Protein AF-A0A0A1W5M3-F1 (afdb_monomer)

pLDDT: mean 93.35, std 6.5, range [57.03, 98.75]

Solvent-accessible surface area (backbone atoms only — not comparable to full-atom values): 13049 Å² total; per-residue (Å²): 118,73,70,60,55,54,50,53,50,51,53,52,51,53,51,50,53,51,53,52,50,49,51,53,51,54,49,53,49,50,55,50,56,52,50,49,52,53,50,54,52,54,50,52,56,49,53,53,50,50,53,50,52,51,52,53,48,52,52,52,53,51,53,52,52,52,50,54,50,53,53,50,55,50,51,54,51,53,52,50,52,53,50,53,50,53,52,51,53,52,50,52,55,52,52,54,51,51,50,51,51,52,52,51,50,53,52,50,51,53,50,54,53,53,51,50,53,52,49,52,50,57,66,18,53,38,76,39,77,57,67,96,66,76,52,80,43,72,86,49,75,79,68,83,59,39,63,62,50,44,54,55,49,48,71,42,52,29,36,42,34,48,18,55,65,54,34,46,40,71,59,48,58,29,31,40,29,35,34,83,23,52,43,82,52,101,89,21,31,28,46,67,64,67,44,76,47,57,27,80,44,72,46,55,43,25,28,38,38,33,22,43,82,87,70,49,78,76,46,30,27,75,48,99,60,70,44,77,43,50,50,69,41,78,45,76,47,66,85,67,60,46,63

Foldseek 3Di:
DVVVVVVVVVVVVVVVVVVVVVVVVVVVVVVVVVVVVVVVVVVVVVVVVVVVVVVVVVVVVVVVVVVVVVVVVVVVVVVVVVVVVVVVVVVVVVVVVVVVVVVVVVVVVVVVVVVVVVVVLVVQKDFDQQDPDKDFDAADPDDPCQVVVLVVLLPAWKWKFFDPNTIGDRQWGIITGYSVQWDDDPRHIWRNDKDKTAGQAKDWGFWIFIAGPVRDTDHIAGDPDIDIAGHRRIDIHDRRHGD

Mean predicted aligned error: 10.9 Å

Secondary structure (DSSP, 8-state):
-HHHHHHHHHHHHHHHHHHHHHHHHHHHHHHHHHHHHHHHHHHHHHHHHHHHHHHHHHHHHHHHHHHHHHHHHHHHHHHHHHHHHHHHHHHHHHHHHHHHHHHHHHHHHHHHHHHHHHHHHHHTEEEPPPPSSPPB-------S-HHHHHHHHTTS-EEEEEESSSBB-TTS--EEE-GGGEEEETTEEEESSPEEE--SS-EEEEEEEEE-TTS-EEEEEEEEEEEEE-TT--EEE-S--B-

Sequence (243 aa):
MGGEVDQAKALTAMTKERDEAIKARDAVQGERDEAIKARDVVQGERDDVVTKLEAMTVDRDGLSVELEKARTELGDAQTALTGMTGERDSVLSSLDAERQEKSQALIDLSKAKSDLAAAKRKASVIPKPPSVEVRGVVEMPEVEDKRALLERVQSDLHDVVFSDGEQEIRSLAPLSVAPDGWHLIGRGVLLREPVTVKPDRNISLVGFALFDSKGEQVAWCGLAQPVTIMAGQTVRLDRQIVF

Organism: NCBI:txid1219049

Radius of gyration: 64.85 Å; Cα contacts (8 Å, |Δi|>4): 283; chains: 1; bounding box: 121×28×179 Å

Structure (mmCIF, N/CA/C/O backbone):
data_AF-A0A0A1W5M3-F1
#
_entry.id   AF-A0A0A1W5M3-F1
#
loop_
_atom_site.group_PDB
_atom_site.id
_atom_site.type_symbol
_atom_site.label_atom_id
_atom_site.label_alt_id
_atom_site.label_comp_id
_atom_site.label_asym_id
_atom_site.label_entity_id
_atom_site.label_seq_id
_atom_site.pdbx_PDB_ins_code
_atom_site.Cartn_x
_atom_site.Cartn_y
_atom_site.Cartn_z
_atom_site.occupancy
_atom_site.B_iso_or_equiv
_atom_site.auth_seq_id
_atom_site.auth_comp_id
_atom_site.auth_asym_id
_atom_site.auth_atom_id
_atom_site.pdbx_PDB_model_num
ATOM 1 N N . MET A 1 1 ? -75.835 -1.170 118.771 1.00 57.03 1 MET A N 1
ATOM 2 C CA . MET A 1 1 ? -76.315 -0.410 117.598 1.00 57.03 1 MET A CA 1
ATOM 3 C C . MET A 1 1 ? -75.262 0.518 116.986 1.00 57.03 1 MET A C 1
ATOM 5 O O . MET A 1 1 ? -75.190 0.540 115.771 1.00 57.03 1 MET A O 1
ATOM 9 N N . GLY A 1 2 ? -74.427 1.249 117.747 1.00 65.81 2 GLY A N 1
ATOM 10 C CA . GLY A 1 2 ? -73.402 2.140 117.153 1.00 65.81 2 GLY A CA 1
ATOM 11 C C . GLY A 1 2 ? -72.336 1.436 116.291 1.00 65.81 2 GLY A C 1
ATOM 12 O O . GLY A 1 2 ? -72.105 1.839 115.160 1.00 65.81 2 GLY A O 1
ATOM 13 N N . GLY A 1 3 ? -71.755 0.328 116.772 1.00 73.56 3 GLY A N 1
ATOM 14 C CA . GLY A 1 3 ? -70.671 -0.376 116.063 1.00 73.56 3 GLY A CA 1
ATOM 15 C C . GLY A 1 3 ? -71.071 -1.108 114.770 1.00 73.56 3 GLY A C 1
ATOM 16 O O . GLY A 1 3 ? -70.259 -1.205 113.855 1.00 73.56 3 GLY A O 1
ATOM 17 N N . GLU A 1 4 ? -72.317 -1.579 114.652 1.00 72.25 4 GLU A N 1
ATOM 18 C CA . GLU A 1 4 ? -72.823 -2.234 113.428 1.00 72.25 4 GLU A CA 1
ATOM 19 C C . GLU A 1 4 ? -73.046 -1.229 112.289 1.00 72.25 4 GLU A C 1
ATOM 21 O O . GLU A 1 4 ? -72.781 -1.531 111.126 1.00 72.25 4 GLU A O 1
ATOM 26 N N . VAL A 1 5 ? -73.489 -0.010 112.616 1.00 77.62 5 VAL A N 1
ATOM 27 C CA . VAL A 1 5 ? -73.689 1.067 111.633 1.00 77.62 5 VAL A CA 1
ATOM 28 C C . VAL A 1 5 ? -72.348 1.562 111.085 1.00 77.62 5 VAL A C 1
ATOM 30 O O . VAL A 1 5 ? -72.233 1.824 109.886 1.00 77.62 5 VAL A O 1
ATOM 33 N N . ASP A 1 6 ? -71.319 1.646 111.928 1.00 81.25 6 ASP A N 1
ATOM 34 C CA . ASP A 1 6 ? -69.974 2.046 111.503 1.00 81.25 6 ASP A CA 1
ATOM 35 C C . ASP A 1 6 ? -69.280 0.957 110.664 1.00 81.25 6 ASP A C 1
ATOM 37 O O . ASP A 1 6 ? -68.648 1.271 109.653 1.00 81.25 6 ASP A O 1
ATOM 41 N N . GLN A 1 7 ? -69.482 -0.329 110.985 1.00 83.19 7 GLN A N 1
ATOM 42 C CA . GLN A 1 7 ? -69.045 -1.444 110.131 1.00 83.19 7 GLN A CA 1
ATOM 43 C C . GLN A 1 7 ? -69.740 -1.445 108.761 1.00 83.19 7 GLN A C 1
ATOM 45 O O . GLN A 1 7 ? -69.080 -1.641 107.739 1.00 83.19 7 GLN A O 1
ATOM 50 N N . ALA A 1 8 ? -71.049 -1.183 108.710 1.00 83.62 8 ALA A N 1
ATOM 51 C CA . ALA A 1 8 ? -71.792 -1.103 107.452 1.00 83.62 8 ALA A CA 1
ATOM 52 C C . ALA A 1 8 ? -71.296 0.047 106.552 1.00 83.62 8 ALA A C 1
ATOM 54 O O . ALA A 1 8 ? 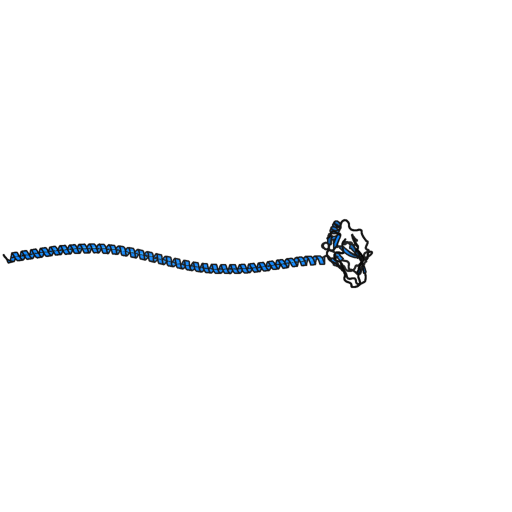-71.167 -0.119 105.334 1.00 83.62 8 ALA A O 1
ATOM 55 N N . LYS A 1 9 ? -70.950 1.202 107.139 1.00 86.12 9 LYS A N 1
ATOM 56 C CA . LYS A 1 9 ? -70.331 2.325 106.412 1.00 86.12 9 LYS A CA 1
ATOM 57 C C . LYS A 1 9 ? -68.942 1.973 105.876 1.00 86.12 9 LYS A C 1
ATOM 59 O O . LYS A 1 9 ? -68.660 2.275 104.719 1.00 86.12 9 LYS A O 1
ATOM 64 N N . ALA A 1 10 ? -68.106 1.304 106.673 1.00 87.75 10 ALA A N 1
ATOM 65 C CA . ALA A 1 10 ? -66.775 0.865 106.250 1.00 87.75 10 ALA A CA 1
ATOM 66 C C . ALA A 1 10 ? -66.836 -0.146 105.089 1.00 87.75 10 ALA A C 1
ATOM 68 O O . ALA A 1 10 ? -66.109 -0.007 104.107 1.00 87.75 10 ALA A O 1
ATOM 69 N N . LEU A 1 11 ? -67.755 -1.116 105.147 1.00 90.31 11 LEU A N 1
ATOM 70 C CA . LEU A 1 11 ? -68.004 -2.062 104.051 1.00 90.31 11 LEU A CA 1
ATOM 71 C C . LEU A 1 11 ? -68.479 -1.360 102.773 1.00 90.31 11 LEU A C 1
ATOM 73 O O . LEU A 1 11 ? -68.046 -1.709 101.675 1.00 90.31 11 LEU A O 1
ATOM 77 N N . THR A 1 12 ? -69.339 -0.348 102.906 1.00 92.94 12 THR A N 1
ATOM 78 C CA . THR A 1 12 ? -69.823 0.449 101.768 1.00 92.94 12 THR A CA 1
ATOM 79 C C . THR A 1 12 ? -68.688 1.251 101.122 1.00 92.94 12 THR A C 1
ATOM 81 O O . THR A 1 12 ? -68.574 1.270 99.897 1.00 92.94 12 THR A O 1
ATOM 84 N N . ALA A 1 13 ? -67.812 1.865 101.925 1.00 92.38 13 ALA A N 1
ATOM 85 C CA . ALA A 1 13 ? -66.633 2.580 101.433 1.00 92.38 13 ALA A CA 1
ATOM 86 C C . ALA A 1 13 ? -65.655 1.642 100.704 1.00 92.38 13 ALA A C 1
ATOM 88 O O . ALA A 1 13 ? -65.291 1.916 99.563 1.00 92.38 13 ALA A O 1
ATOM 89 N N . MET A 1 14 ? -65.335 0.487 101.299 1.00 93.44 14 MET A N 1
ATOM 90 C CA . MET A 1 14 ? -64.493 -0.546 100.674 1.00 93.44 14 MET A CA 1
ATOM 91 C C . MET A 1 14 ? -65.084 -1.070 99.359 1.00 93.44 14 MET A C 1
ATOM 93 O O . MET A 1 14 ? -64.362 -1.325 98.399 1.00 93.44 14 MET A O 1
ATOM 97 N N . THR A 1 15 ? -66.409 -1.216 99.290 1.00 94.50 15 THR A N 1
ATOM 98 C CA . THR A 1 15 ? -67.106 -1.622 98.059 1.00 94.50 15 THR A CA 1
ATOM 99 C C . THR A 1 15 ? -66.924 -0.577 96.959 1.00 94.50 15 THR A C 1
ATOM 101 O O . THR A 1 15 ? -66.615 -0.934 95.824 1.00 94.50 15 THR A O 1
ATOM 104 N N . LYS A 1 16 ? -67.049 0.711 97.297 1.00 94.75 16 LYS A N 1
ATOM 105 C CA . LYS A 1 16 ? -66.857 1.814 96.350 1.00 94.75 16 LYS A CA 1
ATOM 106 C C . LYS A 1 16 ? -65.415 1.892 95.840 1.00 94.75 16 LYS A C 1
ATOM 108 O O . LYS A 1 16 ? -65.217 1.980 94.634 1.00 94.75 16 LYS A O 1
ATOM 113 N N . GLU A 1 17 ? -64.427 1.804 96.731 1.00 95.44 17 GLU A N 1
ATOM 114 C CA . GLU A 1 17 ? -63.004 1.791 96.358 1.00 95.44 17 GLU A CA 1
ATOM 115 C C . GLU A 1 17 ? -62.665 0.604 95.453 1.00 95.44 17 GLU A C 1
ATOM 117 O O . GLU A 1 17 ? -61.976 0.758 94.446 1.00 95.44 17 GLU A O 1
ATOM 122 N N . ARG A 1 18 ? -63.202 -0.583 95.761 1.00 96.25 18 ARG A N 1
ATOM 123 C CA . ARG A 1 18 ? -63.061 -1.761 94.902 1.00 96.25 18 ARG A CA 1
ATOM 124 C C . ARG A 1 18 ? -63.644 -1.507 93.512 1.00 96.25 18 ARG A C 1
ATOM 126 O O . ARG A 1 18 ? -62.998 -1.842 92.524 1.00 96.25 18 ARG A O 1
ATOM 133 N N . ASP A 1 19 ? -64.843 -0.942 93.416 1.00 96.75 19 ASP A N 1
ATOM 134 C CA . ASP A 1 19 ? -65.500 -0.691 92.128 1.00 96.75 19 ASP A CA 1
ATOM 135 C C . ASP A 1 19 ? -64.760 0.373 91.298 1.00 96.75 19 ASP A C 1
ATOM 137 O O . ASP A 1 19 ? -64.655 0.247 90.076 1.00 96.75 19 ASP A O 1
ATOM 141 N N . GLU A 1 20 ? -64.194 1.394 91.945 1.00 96.56 20 GLU A N 1
ATOM 142 C CA . GLU A 1 20 ? -63.312 2.379 91.307 1.00 96.56 20 GLU A CA 1
ATOM 143 C C . GLU A 1 20 ? -62.003 1.737 90.820 1.00 96.56 20 GLU A C 1
ATOM 145 O O . GLU A 1 20 ? -61.603 1.956 89.675 1.00 96.56 20 GLU A O 1
ATOM 150 N N . ALA A 1 21 ? -61.379 0.873 91.627 1.00 96.69 21 ALA A N 1
ATOM 151 C CA . ALA A 1 21 ? -60.183 0.127 91.237 1.00 96.69 21 ALA A CA 1
ATOM 152 C C . ALA A 1 21 ? -60.445 -0.840 90.068 1.00 96.69 21 ALA A C 1
ATOM 154 O O . ALA A 1 21 ? -59.604 -0.972 89.178 1.00 96.69 21 ALA A O 1
ATOM 155 N N . ILE A 1 22 ? -61.617 -1.487 90.035 1.00 96.94 22 ILE A N 1
ATOM 156 C CA . ILE A 1 22 ? -62.056 -2.328 88.912 1.00 96.94 22 ILE A CA 1
ATOM 157 C C . ILE A 1 22 ? -62.128 -1.491 87.631 1.00 96.94 22 ILE A C 1
ATOM 159 O O . ILE A 1 22 ? -61.510 -1.867 86.640 1.00 96.94 22 ILE A O 1
ATOM 163 N N . LYS A 1 23 ? -62.794 -0.328 87.665 1.00 97.25 23 LYS A N 1
ATOM 164 C CA . LYS A 1 23 ? -62.888 0.572 86.502 1.00 97.25 23 LYS A CA 1
ATOM 165 C C . LYS A 1 23 ? -61.521 1.056 86.022 1.00 97.25 23 LYS A C 1
ATOM 167 O O . LYS A 1 23 ? -61.278 1.078 84.820 1.00 97.25 23 LYS A O 1
ATOM 172 N N . ALA A 1 24 ? -60.635 1.433 86.944 1.00 97.44 24 ALA A N 1
ATOM 173 C CA . ALA A 1 24 ? -59.283 1.872 86.607 1.00 97.44 24 ALA A CA 1
ATOM 174 C C . ALA A 1 24 ? -58.472 0.750 85.940 1.00 97.44 24 ALA A C 1
ATOM 176 O O . ALA A 1 24 ? -57.826 0.976 84.920 1.00 97.44 24 ALA A O 1
ATOM 177 N N . ARG A 1 25 ? -58.546 -0.475 86.474 1.00 98.06 25 ARG A N 1
ATOM 178 C CA . ARG A 1 25 ? -57.907 -1.646 85.862 1.00 98.06 25 ARG A CA 1
ATOM 179 C C . ARG A 1 25 ? -58.463 -1.921 84.464 1.00 98.06 25 ARG A C 1
A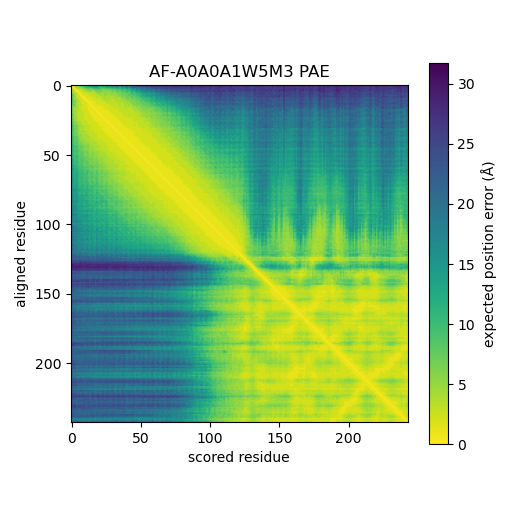TOM 181 O O . ARG A 1 25 ? -57.676 -2.189 83.563 1.00 98.06 25 ARG A O 1
ATOM 188 N N . ASP A 1 26 ? -59.780 -1.867 84.285 1.00 98.00 26 ASP A N 1
ATOM 189 C CA . ASP A 1 26 ? -60.415 -2.148 82.994 1.00 98.00 26 ASP A CA 1
ATOM 190 C C . ASP A 1 26 ? -60.034 -1.084 81.943 1.00 98.00 26 ASP A C 1
ATOM 192 O O . ASP A 1 26 ? -59.782 -1.422 80.788 1.00 98.00 26 ASP A O 1
ATOM 196 N N . ALA A 1 27 ? -59.895 0.185 82.350 1.00 97.75 27 ALA A N 1
ATOM 197 C CA . ALA A 1 27 ? -59.377 1.256 81.495 1.00 97.75 27 ALA A CA 1
ATOM 198 C C . ALA A 1 27 ? -57.917 1.008 81.074 1.00 97.75 27 ALA A C 1
ATOM 200 O O . ALA A 1 27 ? -57.614 1.014 79.883 1.00 97.75 27 ALA A O 1
ATOM 201 N N . VAL A 1 28 ? -57.033 0.693 82.031 1.00 97.81 28 VAL A N 1
ATOM 202 C CA . VAL A 1 28 ? -55.625 0.342 81.752 1.00 97.81 28 VAL A CA 1
ATOM 203 C C . VAL A 1 28 ? -55.524 -0.893 80.852 1.00 97.81 28 VAL A C 1
ATOM 205 O O . VAL A 1 28 ? -54.645 -0.979 79.995 1.00 97.81 28 VAL A O 1
ATOM 208 N N . GLN A 1 29 ? -56.423 -1.863 81.017 1.00 98.00 29 GLN A N 1
ATOM 209 C CA . GLN A 1 29 ? -56.496 -3.027 80.142 1.00 98.00 29 GLN A CA 1
ATOM 210 C C . GLN A 1 29 ? -56.866 -2.634 78.703 1.00 98.00 29 GLN A C 1
ATOM 212 O O . GLN A 1 29 ? -56.242 -3.144 77.774 1.00 98.00 29 GLN A O 1
ATOM 217 N N . GLY A 1 30 ? -57.813 -1.711 78.519 1.00 97.94 30 GLY A N 1
ATOM 218 C CA . GLY A 1 30 ? -58.151 -1.159 77.206 1.00 97.94 30 GLY A CA 1
ATOM 219 C C . GLY A 1 30 ? -56.962 -0.466 76.536 1.00 97.94 30 GLY A C 1
ATOM 220 O O . GLY A 1 30 ? -56.615 -0.808 75.407 1.00 97.94 30 GLY A O 1
ATOM 221 N N . GLU A 1 31 ? -56.278 0.426 77.257 1.00 98.25 31 GLU A N 1
ATOM 222 C CA . GLU A 1 31 ? -55.075 1.120 76.765 1.00 98.25 31 GLU A CA 1
ATOM 223 C C . GLU A 1 31 ? -53.960 0.137 76.379 1.00 98.25 31 GLU A C 1
ATOM 225 O O . GLU A 1 31 ? -53.318 0.282 75.337 1.00 98.25 31 GLU A O 1
ATOM 230 N N . ARG A 1 32 ? -53.745 -0.905 77.192 1.00 98.06 32 ARG A N 1
ATOM 231 C CA . ARG A 1 32 ? -52.774 -1.965 76.893 1.00 98.06 32 ARG A CA 1
ATOM 232 C C . ARG A 1 32 ? -53.130 -2.697 75.601 1.00 98.06 32 ARG A C 1
ATOM 234 O O . ARG A 1 32 ? -52.246 -2.948 74.786 1.00 98.06 32 ARG A O 1
ATOM 241 N N . ASP A 1 33 ? -54.394 -3.062 75.417 1.00 98.38 33 ASP A N 1
ATOM 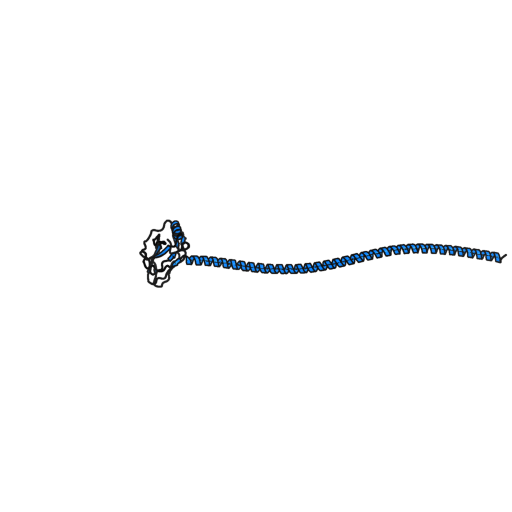242 C CA . ASP A 1 33 ? -54.836 -3.808 74.239 1.00 98.38 33 ASP A CA 1
ATOM 243 C C . ASP A 1 33 ? -54.749 -2.943 72.962 1.00 98.38 33 ASP A C 1
ATOM 245 O O . ASP A 1 33 ? -54.394 -3.447 71.894 1.00 98.38 33 ASP A O 1
ATOM 249 N N . GLU A 1 34 ? -54.991 -1.631 73.059 1.00 98.31 34 GLU A N 1
ATOM 250 C CA . GLU A 1 34 ? -54.742 -0.671 71.972 1.00 98.31 34 GLU A CA 1
ATOM 251 C C . GLU A 1 34 ? -53.248 -0.516 71.658 1.00 98.31 34 GLU A C 1
ATOM 253 O O . GLU A 1 34 ? -52.856 -0.568 70.489 1.00 98.31 34 GLU A O 1
ATOM 258 N N . ALA A 1 35 ? -52.397 -0.408 72.681 1.00 98.19 35 ALA A N 1
ATOM 259 C CA . ALA A 1 35 ? -50.948 -0.335 72.510 1.00 98.19 35 ALA A CA 1
ATOM 260 C C . ALA A 1 35 ? -50.376 -1.602 71.849 1.00 98.19 35 ALA A C 1
ATOM 262 O O . ALA A 1 35 ? -49.491 -1.505 70.998 1.00 98.19 35 ALA A O 1
ATOM 263 N N . ILE A 1 36 ? -50.905 -2.786 72.186 1.00 98.25 36 ILE A N 1
ATOM 264 C CA . ILE A 1 36 ? -50.533 -4.053 71.537 1.00 98.25 36 ILE A CA 1
ATOM 265 C C . ILE A 1 36 ? -50.878 -4.012 70.045 1.00 98.25 36 ILE A C 1
ATOM 267 O O . ILE A 1 36 ? -50.012 -4.310 69.225 1.00 98.25 36 ILE A O 1
ATOM 271 N N . LYS A 1 37 ? -52.092 -3.577 69.679 1.00 98.38 37 LYS A N 1
ATOM 272 C CA . LYS A 1 37 ? -52.494 -3.445 68.267 1.00 98.38 37 LYS A CA 1
ATOM 273 C C . LYS A 1 37 ? -51.589 -2.477 67.505 1.00 98.38 37 LYS A C 1
ATOM 275 O O . LYS A 1 37 ? -51.157 -2.795 66.402 1.00 98.38 37 LYS A O 1
ATOM 280 N N . ALA A 1 38 ? -51.277 -1.320 68.089 1.00 98.38 38 ALA A N 1
ATOM 281 C CA . ALA A 1 38 ? -50.378 -0.345 67.473 1.00 98.38 38 ALA A CA 1
ATOM 282 C C . ALA A 1 38 ? -48.965 -0.919 67.270 1.00 98.38 38 ALA A C 1
ATOM 284 O O . ALA A 1 38 ? -48.375 -0.754 66.203 1.00 98.38 38 ALA A O 1
ATOM 285 N N . ARG A 1 39 ? -48.440 -1.649 68.264 1.00 98.50 39 ARG A N 1
ATOM 286 C CA . ARG A 1 39 ? -47.147 -2.342 68.170 1.00 98.50 39 ARG A CA 1
ATOM 287 C C . ARG A 1 39 ? -47.148 -3.386 67.058 1.00 98.50 39 ARG A C 1
ATOM 289 O O . ARG A 1 39 ? -46.175 -3.455 66.314 1.00 98.50 39 ARG A O 1
ATOM 296 N N . ASP A 1 40 ? -48.213 -4.173 66.933 1.00 98.50 40 ASP A N 1
ATOM 297 C CA . ASP A 1 40 ? -48.326 -5.210 65.901 1.00 98.50 40 ASP A CA 1
ATOM 298 C C . ASP A 1 40 ? -48.367 -4.599 64.485 1.00 98.50 40 ASP A C 1
ATOM 300 O O . ASP A 1 40 ? -47.723 -5.123 63.577 1.00 98.50 40 ASP A O 1
ATOM 304 N N . VAL A 1 41 ? -49.036 -3.450 64.302 1.00 98.50 41 VAL A N 1
ATOM 305 C CA . VAL A 1 41 ? -49.025 -2.696 63.031 1.00 98.50 41 VAL A CA 1
ATOM 306 C C . VAL A 1 41 ? -47.615 -2.219 62.682 1.00 98.50 41 VAL A C 1
ATOM 308 O O . VAL A 1 41 ? -47.125 -2.513 61.594 1.00 98.50 41 VAL A O 1
ATOM 311 N N . VAL A 1 42 ? -46.930 -1.551 63.616 1.00 98.44 42 VAL A N 1
ATOM 312 C CA . VAL A 1 42 ? -45.550 -1.071 63.407 1.00 98.44 42 VAL A CA 1
ATOM 313 C C . VAL A 1 42 ? -44.594 -2.232 63.125 1.00 98.44 42 VAL A C 1
ATOM 315 O O . VAL A 1 42 ? -43.657 -2.097 62.338 1.00 98.44 42 VAL A O 1
ATOM 318 N N . GLN A 1 43 ? -44.819 -3.391 63.748 1.00 98.44 43 GLN A N 1
ATOM 319 C CA . GLN A 1 43 ? -44.031 -4.587 63.477 1.00 98.44 43 GLN A CA 1
ATOM 320 C C . GLN A 1 43 ? -44.212 -5.070 62.031 1.00 98.44 43 GLN A C 1
ATOM 322 O O . GLN A 1 43 ? -43.215 -5.368 61.380 1.00 98.44 43 GLN A O 1
ATOM 327 N N . GLY A 1 44 ? -45.446 -5.085 61.518 1.00 98.31 44 GLY A N 1
ATOM 328 C CA . GLY A 1 44 ? -45.718 -5.414 60.116 1.00 98.31 44 GLY A CA 1
ATOM 329 C C . GLY A 1 44 ? -45.059 -4.435 59.141 1.00 98.31 44 GLY A C 1
ATOM 330 O O . GLY A 1 44 ? -44.369 -4.857 58.219 1.00 98.31 44 GLY A O 1
ATOM 331 N N . GLU A 1 45 ? -45.179 -3.128 59.392 1.00 98.50 45 GLU A N 1
ATOM 332 C CA . GLU A 1 45 ? -44.529 -2.098 58.567 1.00 98.50 45 GLU A CA 1
ATOM 333 C C . GLU A 1 45 ? -43.002 -2.248 58.548 1.00 98.50 45 GLU A C 1
ATOM 335 O O . GLU A 1 45 ? -42.364 -2.104 57.503 1.00 98.50 45 GLU A O 1
ATOM 340 N N . ARG A 1 46 ? -42.399 -2.567 59.700 1.00 98.38 46 ARG A N 1
ATOM 341 C CA . ARG A 1 46 ? -40.963 -2.844 59.798 1.00 98.38 46 ARG A CA 1
ATOM 342 C C . ARG A 1 46 ? -40.578 -4.056 58.951 1.00 98.38 46 ARG A C 1
ATOM 344 O O . ARG A 1 46 ? -39.580 -3.984 58.238 1.00 98.38 46 ARG A O 1
ATOM 351 N N . ASP A 1 47 ? -41.332 -5.146 59.034 1.00 98.56 47 ASP A N 1
ATOM 352 C CA . ASP A 1 47 ? -41.027 -6.385 58.311 1.00 98.56 47 ASP A CA 1
ATOM 353 C C . ASP A 1 47 ? -41.155 -6.188 56.781 1.00 98.56 47 ASP A C 1
ATOM 355 O O . ASP A 1 47 ? -40.305 -6.655 56.013 1.00 98.56 47 ASP A O 1
ATOM 359 N N . ASP A 1 48 ? -42.123 -5.383 56.331 1.00 98.44 48 ASP A N 1
ATOM 360 C CA . ASP A 1 48 ? -42.253 -4.962 54.928 1.00 98.44 48 ASP A CA 1
ATOM 361 C C . ASP A 1 48 ? -41.054 -4.121 54.455 1.00 98.44 48 ASP A C 1
ATOM 363 O O . ASP A 1 48 ? -40.549 -4.298 53.340 1.00 98.44 48 ASP A O 1
ATOM 367 N N . VAL A 1 49 ? -40.580 -3.187 55.288 1.00 98.56 49 VAL A N 1
ATOM 368 C CA . VAL A 1 49 ? -39.395 -2.368 54.982 1.00 98.56 49 VAL A CA 1
ATOM 369 C C . VAL A 1 49 ? -38.137 -3.229 54.905 1.00 98.56 49 VAL A C 1
ATOM 371 O O . VAL A 1 49 ? -37.339 -3.038 53.987 1.00 98.56 49 VAL A O 1
ATOM 374 N N . VAL A 1 50 ? -37.966 -4.188 55.819 1.00 98.50 50 VAL A N 1
ATOM 375 C CA . VAL A 1 50 ? -36.842 -5.138 55.792 1.00 98.50 50 VAL A CA 1
ATOM 376 C C . VAL A 1 50 ? -36.842 -5.917 54.478 1.00 98.50 50 VAL A C 1
ATOM 378 O O . VAL A 1 50 ? -35.830 -5.924 53.782 1.00 98.50 50 VAL A O 1
ATOM 381 N N . THR A 1 51 ? -37.994 -6.453 54.073 1.00 98.56 51 THR A N 1
ATOM 382 C CA . THR A 1 51 ? -38.134 -7.193 52.808 1.00 98.56 51 THR A CA 1
ATOM 383 C C . THR A 1 51 ? -37.756 -6.331 51.594 1.00 98.56 51 THR A C 1
ATOM 385 O O . THR A 1 51 ? -37.052 -6.780 50.688 1.00 98.56 51 THR A O 1
ATOM 388 N N . LYS A 1 52 ? -38.173 -5.057 51.569 1.00 98.62 52 LYS A N 1
ATOM 389 C CA . LYS A 1 52 ? -37.797 -4.119 50.494 1.00 98.62 52 LYS A CA 1
ATOM 390 C C . LYS A 1 52 ? -36.301 -3.810 50.483 1.00 98.62 52 LYS A C 1
ATOM 392 O O . LYS A 1 52 ? -35.711 -3.738 49.408 1.00 98.62 52 LYS A O 1
ATOM 397 N N . LEU A 1 53 ? -35.683 -3.627 51.650 1.00 98.62 53 LEU A N 1
ATOM 398 C CA . LEU A 1 53 ? -34.243 -3.377 51.758 1.00 98.62 53 LEU A CA 1
ATOM 399 C C . LEU A 1 53 ? -33.417 -4.579 51.294 1.00 98.62 53 LEU A C 1
ATOM 401 O O . LEU A 1 53 ? -32.397 -4.393 50.630 1.00 98.62 53 LEU A O 1
ATOM 405 N N . GLU A 1 54 ? -33.860 -5.796 51.602 1.00 98.62 54 GLU A N 1
ATOM 406 C CA . GLU A 1 54 ? -33.236 -7.024 51.108 1.00 98.62 54 GLU A CA 1
ATOM 407 C C . GLU A 1 54 ? -33.316 -7.108 49.580 1.00 98.62 54 GLU A C 1
ATOM 409 O O . GLU A 1 54 ? -32.292 -7.319 48.931 1.00 98.62 54 GLU A O 1
ATOM 414 N N . ALA A 1 55 ? -34.484 -6.834 48.986 1.00 98.44 55 ALA A N 1
ATOM 415 C CA . ALA A 1 55 ? -34.639 -6.794 47.530 1.00 98.44 55 ALA A CA 1
ATOM 416 C C . ALA A 1 55 ? -33.724 -5.741 46.875 1.00 98.44 55 ALA A C 1
ATOM 418 O O . ALA A 1 55 ? -32.978 -6.056 45.951 1.00 98.44 55 ALA A O 1
ATOM 419 N N . MET A 1 56 ? -33.693 -4.514 47.409 1.00 98.56 56 MET A N 1
ATOM 420 C CA . MET A 1 56 ? -32.803 -3.456 46.909 1.00 98.56 56 MET A CA 1
ATOM 421 C C . MET A 1 56 ? -31.317 -3.815 47.046 1.00 98.56 56 MET A C 1
ATOM 423 O O . MET A 1 56 ? -30.497 -3.383 46.237 1.00 98.56 56 MET A O 1
ATOM 427 N N . THR A 1 57 ? -30.956 -4.587 48.072 1.00 98.56 57 THR A N 1
ATOM 428 C CA . THR A 1 57 ? -29.586 -5.075 48.270 1.00 98.56 57 THR A CA 1
ATOM 429 C C . THR A 1 57 ? -29.211 -6.072 47.178 1.00 98.56 57 THR A C 1
ATOM 431 O O . THR A 1 57 ? -28.153 -5.924 46.571 1.00 98.56 57 THR A O 1
ATOM 434 N N . VAL A 1 58 ? -30.099 -7.023 46.873 1.00 98.50 58 VAL A N 1
ATOM 435 C CA . VAL A 1 58 ? -29.907 -7.988 45.780 1.00 98.50 58 VAL A CA 1
ATOM 436 C C . VAL A 1 58 ? -29.779 -7.275 44.432 1.00 98.50 58 VAL A C 1
ATOM 438 O O . VAL A 1 58 ? -28.848 -7.563 43.681 1.00 98.50 58 VAL A O 1
ATOM 441 N N . ASP A 1 59 ? -30.647 -6.300 44.151 1.00 98.62 59 ASP A N 1
ATOM 442 C CA . ASP A 1 59 ? -30.604 -5.529 42.902 1.00 98.62 59 ASP A CA 1
ATOM 443 C C . ASP A 1 59 ? -29.291 -4.745 42.762 1.00 98.62 59 ASP A C 1
ATOM 445 O O . ASP A 1 59 ? -28.642 -4.774 41.714 1.00 98.62 59 ASP A O 1
ATOM 449 N N . ARG A 1 60 ? -28.854 -4.067 43.832 1.00 98.56 60 ARG A N 1
ATOM 450 C CA . ARG A 1 60 ? -27.580 -3.333 43.858 1.00 98.56 60 ARG A CA 1
ATOM 451 C C . ARG A 1 60 ? -26.393 -4.260 43.605 1.00 98.56 60 ARG A C 1
ATOM 453 O O . ARG A 1 60 ? -25.467 -3.887 42.881 1.00 98.56 60 ARG A O 1
ATOM 460 N N . ASP A 1 61 ? -26.395 -5.437 44.216 1.00 98.56 61 ASP A N 1
ATOM 461 C CA . ASP A 1 61 ? -25.307 -6.398 44.066 1.00 98.56 61 ASP A CA 1
ATOM 462 C C . ASP A 1 61 ? -25.280 -6.961 42.634 1.00 98.56 61 ASP A C 1
ATOM 464 O O . ASP A 1 61 ? -24.208 -7.047 42.034 1.00 98.56 61 ASP A O 1
ATOM 468 N N . GLY A 1 62 ? -26.449 -7.216 42.034 1.00 98.56 62 GLY A N 1
ATOM 469 C CA . GLY A 1 62 ? -26.578 -7.570 40.617 1.00 98.56 62 GLY A CA 1
ATOM 470 C C . GLY A 1 62 ? -26.014 -6.494 39.684 1.00 98.56 62 GLY A C 1
ATOM 471 O O . GLY A 1 62 ? -25.149 -6.782 38.856 1.00 98.56 62 GLY A O 1
ATOM 472 N N . LEU A 1 63 ? -26.412 -5.234 39.881 1.00 98.62 63 LEU A N 1
ATOM 473 C CA . LEU A 1 63 ? -25.891 -4.097 39.110 1.00 98.62 63 LEU A CA 1
ATOM 474 C C . LEU A 1 63 ? -24.375 -3.918 39.276 1.00 98.62 63 LEU A C 1
ATOM 476 O O . LEU A 1 63 ? -23.688 -3.520 38.336 1.00 98.62 63 LEU A O 1
ATOM 480 N N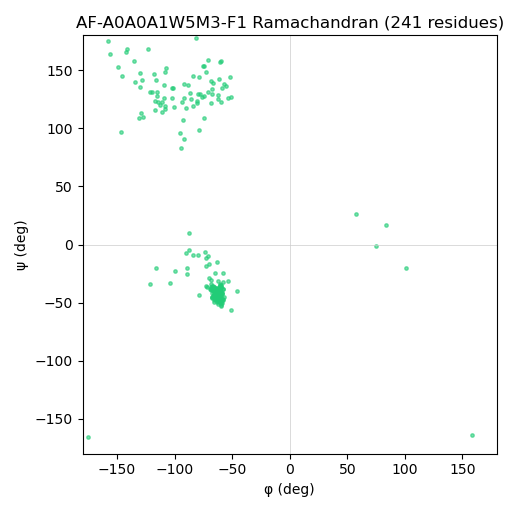 . SER A 1 64 ? -23.835 -4.225 40.457 1.00 98.50 64 SER A N 1
ATOM 481 C CA . SER A 1 64 ? -22.392 -4.151 40.711 1.00 98.50 64 SER A CA 1
ATOM 482 C C . SER A 1 64 ? -21.623 -5.188 39.888 1.00 98.50 64 SER A C 1
ATOM 484 O O . SER A 1 64 ? -20.570 -4.876 39.334 1.00 98.50 64 SER A O 1
ATOM 486 N N . VAL A 1 65 ? -22.166 -6.401 39.745 1.00 98.69 65 VAL A N 1
ATOM 487 C CA . VAL A 1 65 ? -21.584 -7.447 38.887 1.00 98.69 65 VAL A CA 1
ATOM 488 C C . VAL A 1 65 ? -21.641 -7.048 37.411 1.00 98.69 65 VAL A C 1
ATOM 490 O O . VAL A 1 65 ? -20.651 -7.202 36.693 1.00 98.69 65 VAL A O 1
ATOM 493 N N . GLU A 1 66 ? -22.768 -6.502 36.949 1.00 98.75 66 GLU A N 1
ATOM 494 C CA . GLU A 1 66 ? -22.912 -6.030 35.566 1.00 98.75 66 GLU A CA 1
ATOM 495 C C . GLU A 1 66 ? -21.937 -4.891 35.237 1.00 98.75 66 GLU A C 1
ATOM 497 O O . GLU A 1 66 ? -21.321 -4.896 34.169 1.00 98.75 66 GLU A O 1
ATOM 502 N N . LEU A 1 67 ? -21.738 -3.953 36.169 1.00 98.69 67 LEU A N 1
ATOM 503 C CA . LEU A 1 67 ? -20.777 -2.860 36.021 1.00 98.69 67 LEU A CA 1
ATOM 504 C C . LEU A 1 67 ? -19.343 -3.381 35.849 1.00 98.69 67 LEU A C 1
ATOM 506 O O . LEU A 1 67 ? -18.620 -2.914 34.969 1.00 98.69 67 LEU A O 1
ATOM 510 N N . GLU A 1 68 ? -18.920 -4.342 36.671 1.00 98.69 68 GLU A N 1
ATOM 511 C CA . GLU A 1 68 ? -17.572 -4.919 36.586 1.00 98.69 68 GLU A CA 1
ATOM 512 C C . GLU A 1 68 ? -17.362 -5.720 35.297 1.00 98.69 68 GLU A C 1
ATOM 514 O O . GLU A 1 68 ? -16.296 -5.649 34.675 1.00 98.69 68 GLU A O 1
ATOM 519 N N . LYS A 1 69 ? -18.403 -6.412 34.825 1.00 98.69 69 LYS A N 1
ATOM 520 C CA . LYS A 1 69 ? -18.376 -7.062 33.514 1.00 98.69 69 LYS A CA 1
ATOM 521 C C . LYS A 1 69 ? -18.192 -6.035 32.392 1.00 98.69 69 LYS A C 1
ATOM 523 O O . LYS A 1 69 ? -17.281 -6.183 31.580 1.00 98.69 69 LYS A O 1
ATOM 528 N N . ALA A 1 70 ? -18.985 -4.964 32.390 1.00 98.56 70 ALA A N 1
ATOM 529 C CA . ALA A 1 70 ? -18.888 -3.902 31.388 1.00 98.56 70 ALA A CA 1
ATOM 530 C C . ALA A 1 70 ? -17.523 -3.189 31.411 1.00 98.56 70 ALA A C 1
ATOM 532 O O . ALA A 1 70 ? -16.987 -2.833 30.363 1.00 98.56 70 ALA A O 1
ATOM 533 N N . ARG A 1 71 ? -16.925 -3.000 32.596 1.00 98.69 71 ARG A N 1
ATOM 534 C CA . ARG A 1 71 ? -15.568 -2.442 32.741 1.00 98.69 71 ARG A CA 1
ATOM 535 C C . ARG A 1 71 ? -14.506 -3.335 32.112 1.00 98.69 71 ARG A C 1
ATOM 537 O O . ARG A 1 71 ? -13.598 -2.825 31.460 1.00 98.69 71 ARG A O 1
ATOM 544 N N . THR A 1 72 ? -14.637 -4.644 32.297 1.00 98.56 72 THR A N 1
ATOM 545 C CA . THR A 1 72 ? -13.725 -5.630 31.710 1.00 98.56 72 THR A CA 1
ATOM 546 C C . THR A 1 72 ? -13.847 -5.627 30.186 1.00 98.56 72 THR A C 1
ATOM 548 O O . THR A 1 72 ? -12.847 -5.450 29.495 1.00 98.56 72 THR A O 1
ATOM 551 N N . GLU A 1 73 ? -15.074 -5.696 29.658 1.00 98.69 73 GLU A N 1
ATOM 552 C CA . GLU A 1 73 ? -15.344 -5.630 28.214 1.00 98.69 73 GLU A CA 1
ATOM 553 C C . GLU A 1 73 ? -14.816 -4.330 27.582 1.00 98.69 73 GLU A C 1
ATOM 555 O O . GLU A 1 73 ? -14.258 -4.347 26.483 1.00 98.69 73 GLU A O 1
ATOM 560 N N . LEU A 1 74 ? -14.933 -3.197 28.285 1.00 98.62 74 LEU A N 1
ATOM 561 C CA . LEU A 1 74 ? -14.363 -1.925 27.842 1.00 98.62 74 LEU A CA 1
ATOM 562 C C . LEU A 1 74 ? -12.829 -1.974 27.762 1.00 98.62 74 LEU A C 1
ATOM 564 O O . LEU A 1 74 ? -12.258 -1.468 26.795 1.00 98.62 74 LEU A O 1
ATOM 568 N N . GLY A 1 75 ? -12.161 -2.574 28.750 1.00 98.69 75 GLY A N 1
ATOM 569 C CA . GLY A 1 75 ? -10.704 -2.738 28.754 1.00 98.69 75 GLY A CA 1
ATOM 570 C C . GLY A 1 75 ? -10.206 -3.633 27.615 1.00 98.69 75 GLY A C 1
ATOM 571 O O . GLY A 1 75 ? -9.237 -3.293 26.926 1.00 98.69 75 GLY A O 1
ATOM 572 N N . ASP A 1 76 ? -10.917 -4.728 27.350 1.00 98.50 76 ASP A N 1
ATOM 573 C CA . ASP A 1 76 ? -10.628 -5.620 26.225 1.00 98.50 76 ASP A CA 1
ATOM 574 C C . ASP A 1 76 ? -10.802 -4.889 24.887 1.00 98.50 76 ASP A C 1
ATOM 576 O O . ASP A 1 76 ? -9.926 -4.945 24.018 1.00 98.50 76 ASP A O 1
ATOM 580 N N . ALA A 1 77 ? -11.886 -4.120 24.737 1.00 98.62 77 ALA A N 1
ATOM 581 C CA . ALA A 1 77 ? -12.137 -3.318 23.542 1.00 98.62 77 ALA A CA 1
ATOM 582 C C . ALA A 1 77 ? -11.059 -2.240 23.318 1.00 98.62 77 ALA A C 1
ATOM 584 O O . ALA A 1 77 ? -10.619 -2.030 22.186 1.00 98.62 77 ALA A O 1
ATOM 585 N N . GLN A 1 78 ? -10.590 -1.576 24.379 1.00 98.69 78 GLN A N 1
ATOM 586 C CA . GLN A 1 78 ? -9.494 -0.601 24.299 1.00 98.69 78 GLN A CA 1
ATOM 587 C C . GLN A 1 78 ? -8.172 -1.251 23.870 1.00 98.69 78 GLN A C 1
ATOM 589 O O . GLN A 1 78 ? -7.430 -0.686 23.057 1.00 98.69 78 GLN A O 1
ATOM 594 N N . THR A 1 79 ? -7.893 -2.452 24.374 1.00 98.56 79 THR A N 1
ATOM 595 C CA . THR A 1 79 ? -6.712 -3.233 23.990 1.00 98.56 79 THR A CA 1
ATOM 596 C C . THR A 1 79 ? -6.782 -3.633 22.517 1.00 98.56 79 THR A C 1
ATOM 598 O O . THR A 1 79 ? -5.828 -3.406 21.770 1.00 98.56 79 THR A O 1
ATOM 601 N N . ALA A 1 80 ? -7.935 -4.136 22.066 1.00 98.62 80 ALA A N 1
ATOM 602 C CA . ALA A 1 80 ? -8.165 -4.489 20.668 1.00 98.62 80 ALA A CA 1
ATOM 603 C C . ALA A 1 80 ? -8.013 -3.277 19.734 1.00 98.62 80 ALA A C 1
ATOM 605 O O . ALA A 1 80 ? -7.327 -3.363 18.716 1.00 98.62 80 ALA A O 1
ATOM 606 N N . LEU A 1 81 ? -8.579 -2.122 20.103 1.00 98.69 81 LEU A N 1
ATOM 607 C CA . LEU A 1 81 ? -8.458 -0.888 19.324 1.00 98.69 81 LEU A CA 1
ATOM 608 C C . LEU A 1 81 ? -6.998 -0.431 19.189 1.00 98.69 81 LEU A C 1
ATOM 610 O O . LEU A 1 81 ? -6.577 0.005 18.115 1.00 98.69 81 LEU A O 1
ATOM 614 N N . THR A 1 82 ? -6.217 -0.551 20.263 1.00 98.69 82 THR A N 1
ATOM 615 C CA . THR A 1 82 ? -4.782 -0.235 20.246 1.00 98.69 82 THR A CA 1
ATOM 616 C C . THR A 1 82 ? -4.029 -1.174 19.300 1.00 98.69 82 THR A C 1
ATOM 618 O O . THR A 1 82 ? -3.223 -0.708 18.495 1.00 98.69 82 THR A O 1
ATOM 621 N N . GLY A 1 83 ? -4.346 -2.473 19.325 1.00 98.62 83 GLY A N 1
ATOM 622 C CA . GLY A 1 83 ? -3.793 -3.460 18.393 1.00 98.62 83 GLY A CA 1
ATOM 623 C C . GLY A 1 83 ? -4.107 -3.132 16.931 1.00 98.62 83 GLY A C 1
ATOM 624 O O . GLY A 1 83 ? -3.193 -2.990 16.122 1.00 98.62 83 GLY A O 1
ATOM 625 N N . MET A 1 84 ? -5.383 -2.896 16.612 1.00 98.50 84 MET A N 1
ATOM 626 C CA . MET A 1 84 ? -5.819 -2.527 15.257 1.00 98.50 84 MET A CA 1
ATOM 627 C C . MET A 1 84 ? -5.172 -1.228 14.758 1.00 98.50 84 MET A C 1
ATOM 629 O O . MET A 1 84 ? -4.872 -1.090 13.573 1.00 98.50 84 MET A O 1
ATOM 633 N N . THR A 1 85 ? -4.945 -0.267 15.655 1.00 98.56 85 THR A N 1
ATOM 634 C CA . THR A 1 85 ? -4.243 0.983 15.334 1.00 98.56 85 THR A CA 1
ATOM 635 C C . THR A 1 85 ? -2.795 0.700 14.928 1.00 98.56 85 THR A C 1
ATOM 637 O O . THR A 1 85 ? -2.346 1.209 13.902 1.00 98.56 85 THR A O 1
ATOM 640 N N . GLY A 1 86 ? -2.092 -0.164 15.667 1.00 98.56 86 GLY A N 1
ATOM 641 C CA . GLY A 1 86 ? -0.728 -0.578 15.327 1.00 98.56 86 GLY A CA 1
ATOM 642 C C . GLY A 1 86 ? -0.641 -1.355 14.010 1.00 98.56 86 GLY A C 1
ATOM 643 O O . GLY A 1 86 ? 0.233 -1.080 13.188 1.00 98.56 86 GLY A O 1
ATOM 644 N N . GLU A 1 87 ? -1.574 -2.278 13.763 1.00 98.69 87 GLU A N 1
ATOM 645 C CA . GLU A 1 87 ? -1.655 -3.017 12.494 1.00 98.69 87 GLU A CA 1
ATOM 646 C C . GLU A 1 87 ? -1.873 -2.077 11.305 1.00 98.69 87 GLU A C 1
ATOM 648 O O . GLU A 1 87 ? -1.165 -2.166 10.299 1.00 98.69 87 GLU A O 1
ATOM 653 N N . ARG A 1 88 ? -2.810 -1.129 11.432 1.00 98.50 88 ARG A N 1
ATOM 654 C CA . ARG A 1 88 ? -3.067 -0.108 10.411 1.00 98.50 88 ARG A CA 1
ATOM 655 C C . ARG A 1 88 ? -1.807 0.700 10.107 1.00 98.50 88 ARG A C 1
ATOM 657 O O . ARG A 1 88 ? -1.503 0.921 8.937 1.00 98.50 88 ARG A O 1
ATOM 664 N N . ASP A 1 89 ? -1.080 1.133 11.132 1.00 98.69 89 ASP A N 1
ATOM 665 C CA . ASP A 1 89 ? 0.127 1.944 10.956 1.00 98.69 89 ASP A CA 1
ATOM 666 C C . ASP A 1 89 ? 1.243 1.141 10.262 1.00 98.69 89 ASP A C 1
ATOM 668 O O . ASP A 1 89 ? 1.909 1.654 9.359 1.00 98.69 89 ASP A O 1
ATOM 672 N N . SER A 1 90 ? 1.384 -0.150 10.589 1.00 98.31 90 SER A N 1
ATOM 673 C CA . SER A 1 90 ? 2.300 -1.058 9.887 1.00 98.31 90 SER A CA 1
ATOM 674 C C . SER A 1 90 ? 1.935 -1.207 8.408 1.00 98.31 90 SER A C 1
ATOM 676 O O . SER A 1 90 ? 2.809 -1.111 7.547 1.00 98.31 90 SER A O 1
ATOM 678 N N . VAL A 1 91 ? 0.651 -1.417 8.096 1.00 98.56 91 VAL A N 1
ATOM 679 C CA . VAL A 1 91 ? 0.171 -1.549 6.710 1.00 98.56 91 VAL A CA 1
ATOM 680 C C . VAL A 1 91 ? 0.415 -0.266 5.915 1.00 98.56 91 VAL A C 1
ATOM 682 O O . VAL A 1 91 ? 0.844 -0.338 4.763 1.00 98.56 91 VAL A O 1
ATOM 685 N N . LEU A 1 92 ? 0.191 0.906 6.515 1.00 98.38 92 LEU A N 1
ATOM 686 C CA . LEU A 1 92 ? 0.472 2.192 5.870 1.00 98.38 92 LEU A CA 1
ATOM 687 C C . LEU A 1 92 ? 1.960 2.344 5.536 1.00 98.38 92 LEU A C 1
ATOM 689 O O . LEU A 1 92 ? 2.292 2.720 4.413 1.00 98.38 92 LEU A O 1
ATOM 693 N N . SER A 1 93 ? 2.854 1.973 6.457 1.00 98.44 93 SER A N 1
ATOM 694 C CA . SER A 1 93 ? 4.297 2.009 6.199 1.00 98.44 93 SER A CA 1
ATOM 695 C C . SER A 1 93 ? 4.718 1.061 5.071 1.00 98.44 93 SER A C 1
ATOM 697 O O . SER A 1 93 ? 5.563 1.429 4.254 1.00 98.44 93 SER A O 1
ATOM 699 N N . SER A 1 94 ? 4.152 -0.149 5.007 1.00 98.50 94 SER A N 1
ATOM 700 C CA . SER A 1 94 ? 4.422 -1.092 3.913 1.00 98.50 94 SER A CA 1
ATOM 701 C C . SER A 1 94 ? 3.918 -0.562 2.569 1.00 98.50 94 SER A C 1
ATOM 703 O O . SER A 1 94 ? 4.637 -0.632 1.574 1.00 98.50 94 SER A O 1
ATOM 705 N N . LEU A 1 95 ? 2.722 0.033 2.543 1.00 98.56 95 LEU A N 1
ATOM 706 C CA . LEU A 1 95 ? 2.148 0.619 1.333 1.00 98.56 95 LEU A CA 1
ATOM 707 C C . LEU A 1 95 ? 3.005 1.770 0.784 1.00 98.56 95 LEU A C 1
ATOM 709 O O . LEU A 1 95 ? 3.180 1.887 -0.431 1.00 98.56 95 LEU A O 1
ATOM 713 N N . ASP A 1 96 ? 3.541 2.624 1.655 1.00 98.56 96 ASP A N 1
ATOM 714 C CA . ASP A 1 96 ? 4.417 3.719 1.233 1.00 98.56 96 ASP A CA 1
ATOM 715 C C . ASP A 1 96 ? 5.751 3.204 0.669 1.00 98.56 96 ASP A C 1
ATOM 717 O O . ASP A 1 96 ? 6.219 3.718 -0.353 1.00 98.56 96 ASP A O 1
ATOM 721 N N . ALA A 1 97 ? 6.316 2.139 1.249 1.00 98.44 97 ALA A N 1
ATOM 722 C CA . ALA A 1 97 ? 7.510 1.483 0.714 1.00 98.44 97 ALA A CA 1
ATOM 723 C C . ALA A 1 97 ? 7.263 0.890 -0.687 1.00 98.44 97 ALA A C 1
ATOM 725 O O . ALA A 1 97 ? 8.026 1.164 -1.617 1.00 98.44 97 ALA A O 1
ATOM 726 N N . GLU A 1 98 ? 6.157 0.164 -0.880 1.00 98.56 98 GLU A N 1
ATOM 727 C CA . GLU A 1 98 ? 5.779 -0.385 -2.192 1.00 98.56 98 GLU A CA 1
ATOM 728 C C . GLU A 1 98 ? 5.549 0.715 -3.238 1.00 98.56 98 GLU A C 1
ATOM 730 O O . GLU A 1 98 ? 5.915 0.575 -4.409 1.00 98.56 98 GLU A O 1
ATOM 735 N N . ARG A 1 99 ? 4.958 1.848 -2.840 1.00 98.62 99 ARG A N 1
ATOM 736 C CA . ARG A 1 99 ? 4.773 3.005 -3.731 1.00 98.62 99 ARG A CA 1
ATOM 737 C C . ARG A 1 99 ? 6.102 3.603 -4.171 1.00 98.62 99 ARG A C 1
ATOM 739 O O . ARG A 1 99 ? 6.242 3.961 -5.344 1.00 98.62 99 ARG A O 1
ATOM 746 N N . GLN A 1 100 ? 7.065 3.705 -3.259 1.00 98.50 100 GLN A N 1
ATOM 747 C CA . GLN A 1 100 ? 8.405 4.184 -3.578 1.00 98.50 100 GLN A CA 1
ATOM 748 C C . GLN A 1 100 ? 9.117 3.230 -4.543 1.00 98.50 100 GLN A C 1
ATOM 750 O O . GLN A 1 100 ? 9.659 3.682 -5.554 1.00 98.50 100 GLN A O 1
ATOM 755 N N . GLU A 1 101 ? 9.051 1.922 -4.288 1.00 98.50 101 GLU A N 1
ATOM 756 C CA . GLU A 1 101 ? 9.632 0.903 -5.165 1.00 98.50 101 GLU A CA 1
ATOM 757 C C . GLU A 1 101 ? 8.998 0.935 -6.561 1.00 98.50 101 GLU A C 1
ATOM 759 O O . GLU A 1 101 ? 9.704 0.985 -7.570 1.00 98.50 101 GLU A O 1
ATOM 764 N N . LYS A 1 102 ? 7.665 1.019 -6.642 1.00 98.50 102 LYS A N 1
ATOM 765 C CA . LYS A 1 102 ? 6.946 1.151 -7.915 1.00 98.50 102 LYS A CA 1
ATOM 766 C C . LYS A 1 102 ? 7.367 2.401 -8.690 1.00 98.50 102 LYS A C 1
ATOM 768 O O .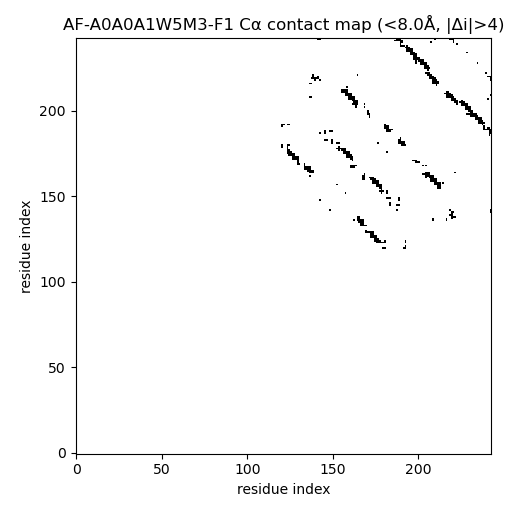 LYS A 1 102 ? 7.523 2.338 -9.9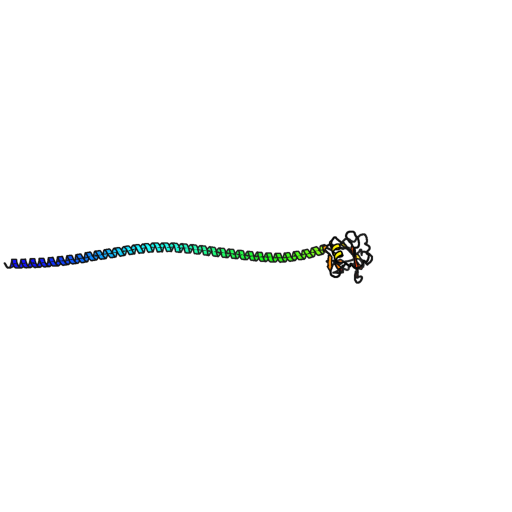10 1.00 98.50 102 LYS A O 1
ATOM 773 N N . SER A 1 103 ? 7.532 3.535 -8.010 1.00 98.44 103 SER A N 1
ATOM 774 C CA . SER A 1 103 ? 7.999 4.778 -8.636 1.00 98.44 103 SER A CA 1
ATOM 775 C C . SER A 1 103 ? 9.401 4.606 -9.226 1.00 98.44 103 SER A C 1
ATOM 777 O O . SER A 1 103 ? 9.636 4.937 -10.390 1.00 98.44 103 SER A O 1
ATOM 779 N N . GLN A 1 104 ? 10.310 4.000 -8.460 1.00 98.25 104 GLN A N 1
ATOM 780 C CA . GLN A 1 104 ? 11.668 3.718 -8.910 1.00 98.25 104 GLN A CA 1
ATOM 781 C C . GLN A 1 104 ? 11.680 2.758 -10.110 1.00 98.25 104 GLN A C 1
ATOM 783 O O . GLN A 1 104 ? 12.323 3.041 -11.122 1.00 98.25 104 GLN A O 1
ATOM 788 N N . ALA A 1 105 ? 10.880 1.692 -10.066 1.00 98.00 105 ALA A N 1
ATOM 789 C CA . ALA A 1 105 ? 10.742 0.747 -11.170 1.00 98.00 105 ALA A CA 1
ATOM 790 C C . ALA A 1 105 ? 10.217 1.409 -12.458 1.00 98.00 105 ALA A C 1
ATOM 792 O O . ALA A 1 105 ? 10.655 1.059 -13.553 1.00 98.00 105 ALA A O 1
ATOM 793 N N . LEU A 1 106 ? 9.311 2.391 -12.362 1.00 98.19 106 LEU A N 1
ATOM 794 C CA . LEU A 1 106 ? 8.839 3.147 -13.530 1.00 98.19 106 LEU A CA 1
ATOM 795 C C . LEU A 1 106 ? 9.942 4.016 -14.146 1.00 98.19 106 LEU A C 1
ATOM 797 O 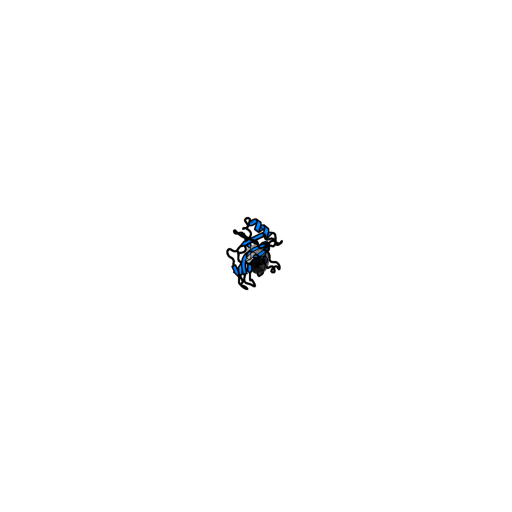O . LEU A 1 106 ? 10.046 4.093 -15.374 1.00 98.19 106 LEU A O 1
ATOM 801 N N . ILE A 1 107 ? 10.781 4.636 -13.313 1.00 98.25 107 ILE A N 1
ATOM 802 C CA . ILE A 1 107 ? 11.953 5.391 -13.771 1.00 98.25 107 ILE A CA 1
ATOM 803 C C . ILE A 1 107 ? 12.916 4.449 -14.494 1.00 98.25 107 ILE A C 1
ATOM 805 O O . ILE A 1 107 ? 13.329 4.741 -15.618 1.00 98.25 107 ILE A O 1
ATOM 809 N N . ASP A 1 108 ? 13.232 3.302 -13.905 1.00 98.19 108 ASP A N 1
ATOM 810 C CA . ASP A 1 108 ? 14.181 2.356 -14.491 1.00 98.19 108 ASP A CA 1
ATOM 811 C C . ASP A 1 108 ? 13.633 1.710 -15.769 1.00 98.19 108 ASP A C 1
ATOM 813 O O . ASP A 1 108 ? 14.356 1.592 -16.758 1.00 98.19 108 ASP A O 1
ATOM 817 N N . LEU A 1 109 ? 12.330 1.423 -15.828 1.00 98.31 109 LEU A N 1
ATOM 818 C CA . LEU A 1 109 ? 11.662 0.983 -17.054 1.00 98.31 109 LEU A CA 1
ATOM 819 C C . LEU A 1 109 ? 11.758 2.034 -18.168 1.00 98.31 109 LEU A C 1
ATOM 821 O O . LEU A 1 109 ? 11.944 1.682 -19.334 1.00 98.31 109 LEU A O 1
ATOM 825 N N . SER A 1 110 ? 11.623 3.321 -17.835 1.00 97.94 110 SER A N 1
ATOM 826 C CA . SER A 1 110 ? 11.751 4.399 -18.821 1.00 97.94 110 SER A CA 1
ATOM 827 C C . SER A 1 110 ? 13.164 4.469 -19.411 1.00 97.94 110 SER A C 1
ATOM 829 O O . SER A 1 110 ? 13.305 4.565 -20.632 1.00 97.94 110 SER A O 1
ATOM 831 N N . LYS A 1 111 ? 14.195 4.309 -18.570 1.00 98.25 111 LYS A N 1
ATOM 832 C CA . LYS A 1 111 ? 15.601 4.257 -18.994 1.00 98.25 111 LYS A CA 1
ATOM 833 C C . LYS A 1 111 ? 15.881 3.022 -19.842 1.00 98.25 111 LYS A C 1
ATOM 835 O O . LYS A 1 111 ? 16.404 3.136 -20.944 1.00 98.25 111 LYS A O 1
ATOM 840 N N . ALA A 1 112 ? 15.437 1.849 -19.394 1.00 97.31 112 ALA A N 1
ATOM 841 C CA . ALA A 1 112 ? 15.612 0.611 -20.146 1.00 97.31 112 ALA A CA 1
ATOM 842 C C . ALA A 1 112 ? 14.971 0.696 -21.542 1.00 97.31 112 ALA A C 1
ATOM 844 O O . ALA A 1 112 ? 15.541 0.224 -22.525 1.00 97.31 112 ALA A O 1
ATOM 845 N N . LYS A 1 113 ? 13.806 1.349 -21.663 1.00 97.38 113 LYS A N 1
ATOM 846 C CA . LYS A 1 113 ? 13.165 1.597 -22.962 1.00 97.38 113 LYS A CA 1
ATOM 847 C C . LYS A 1 113 ? 13.979 2.540 -23.849 1.00 97.38 113 LYS A C 1
ATOM 849 O O . LYS A 1 113 ? 14.096 2.264 -25.045 1.00 97.38 113 LYS A O 1
ATOM 854 N N . SER A 1 114 ? 14.532 3.629 -23.307 1.00 95.38 114 SER A N 1
ATOM 855 C CA . SER A 1 114 ? 15.387 4.529 -24.093 1.00 95.38 114 SER A CA 1
ATOM 856 C C . SER A 1 114 ? 16.684 3.851 -24.527 1.00 95.38 114 SER A C 1
ATOM 858 O O . SER A 1 114 ? 17.086 3.991 -25.682 1.00 95.38 114 SER A O 1
ATOM 860 N N . ASP A 1 115 ? 17.289 3.058 -23.646 1.00 95.62 115 ASP A N 1
ATOM 861 C CA . ASP A 1 115 ? 18.527 2.331 -23.924 1.00 95.62 115 ASP A CA 1
ATOM 862 C C . ASP A 1 115 ? 18.301 1.248 -24.978 1.00 95.62 115 ASP A C 1
ATOM 864 O O . ASP A 1 115 ? 19.083 1.131 -25.920 1.00 95.62 115 ASP A O 1
ATOM 868 N N . LEU A 1 116 ? 17.183 0.518 -24.899 1.00 94.56 116 LEU A N 1
ATOM 869 C CA . LEU A 1 116 ? 16.781 -0.438 -25.929 1.00 94.56 116 LEU A CA 1
ATOM 870 C C . LEU A 1 116 ? 16.574 0.248 -27.284 1.00 94.56 116 LEU A C 1
ATOM 872 O O . LEU A 1 116 ? 17.014 -0.273 -28.309 1.00 94.56 116 LEU A O 1
ATOM 876 N N . ALA A 1 117 ? 15.921 1.412 -27.310 1.00 89.75 117 ALA A N 1
ATOM 877 C CA . ALA A 1 117 ? 15.736 2.171 -28.544 1.00 89.75 117 ALA A CA 1
ATOM 878 C C . ALA A 1 117 ? 17.081 2.620 -29.142 1.00 89.75 117 ALA A C 1
ATOM 880 O O . ALA A 1 117 ? 17.265 2.526 -30.354 1.00 89.75 117 ALA A O 1
ATOM 881 N N . ALA A 1 118 ? 18.026 3.061 -28.306 1.00 87.94 118 ALA A N 1
ATOM 882 C CA . ALA A 1 118 ? 19.376 3.428 -28.728 1.00 87.94 118 ALA A CA 1
ATOM 883 C C . ALA A 1 118 ? 20.199 2.214 -29.198 1.00 87.94 118 ALA A C 1
ATOM 885 O O . ALA A 1 118 ? 20.942 2.312 -30.173 1.00 87.94 118 ALA A O 1
ATOM 886 N N . ALA A 1 119 ? 20.058 1.063 -28.540 1.00 88.06 119 ALA A N 1
ATOM 887 C CA . ALA A 1 119 ? 20.742 -0.169 -28.915 1.00 88.06 119 ALA A CA 1
ATOM 888 C C . ALA A 1 119 ? 20.235 -0.720 -30.255 1.00 88.06 119 ALA A C 1
ATOM 890 O O . ALA A 1 119 ? 21.048 -1.052 -31.115 1.00 88.06 119 ALA A O 1
ATOM 891 N N . LYS A 1 120 ? 18.910 -0.753 -30.468 1.00 87.19 120 LYS A N 1
ATOM 892 C CA . LYS A 1 120 ? 18.305 -1.164 -31.749 1.00 87.19 120 LYS A CA 1
ATOM 893 C C . LYS A 1 120 ? 18.787 -0.299 -32.904 1.00 87.19 120 LYS A C 1
ATOM 895 O O . LYS A 1 120 ? 19.243 -0.810 -33.916 1.00 87.19 120 LYS A O 1
ATOM 900 N N . ARG A 1 121 ? 18.762 1.014 -32.689 1.00 83.50 121 ARG A N 1
ATOM 901 C CA . ARG A 1 121 ? 19.311 2.009 -33.605 1.00 83.50 121 ARG A CA 1
ATOM 902 C C . ARG A 1 121 ? 20.744 1.679 -34.015 1.00 83.50 121 ARG A C 1
ATOM 904 O O . ARG A 1 121 ? 20.989 1.451 -35.191 1.00 83.50 121 ARG A O 1
ATOM 911 N N . LYS A 1 122 ? 21.659 1.523 -33.056 1.00 83.81 122 LYS A N 1
ATOM 912 C CA . LYS A 1 122 ? 23.057 1.158 -33.344 1.00 83.81 122 LYS A CA 1
ATOM 913 C C . LYS A 1 122 ? 23.203 -0.181 -34.071 1.00 83.81 122 LYS A C 1
ATOM 915 O O . LYS A 1 122 ? 24.076 -0.308 -34.916 1.00 83.81 122 LYS A O 1
ATOM 920 N N . ALA A 1 123 ? 22.366 -1.167 -33.753 1.00 82.75 123 ALA A N 1
ATOM 921 C CA . ALA A 1 123 ? 22.391 -2.475 -34.406 1.00 82.75 123 ALA A CA 1
ATOM 922 C C . ALA A 1 123 ? 21.851 -2.452 -35.849 1.00 82.75 123 ALA A C 1
ATOM 924 O O . ALA A 1 123 ? 22.152 -3.364 -36.612 1.00 82.75 123 ALA A O 1
ATOM 925 N N . SER A 1 124 ? 21.088 -1.422 -36.234 1.00 86.38 124 SER A N 1
ATOM 926 C CA . SER A 1 124 ? 20.534 -1.293 -37.588 1.00 86.38 124 SER A CA 1
ATOM 927 C C . SER A 1 124 ? 21.574 -0.932 -38.654 1.00 86.38 124 SER A C 1
ATOM 929 O O . SER A 1 124 ? 21.264 -1.022 -39.835 1.00 86.38 124 SER A O 1
ATOM 931 N N . VAL A 1 125 ? 22.798 -0.546 -38.267 1.00 88.81 125 VAL A N 1
ATOM 932 C CA . VAL A 1 125 ? 23.898 -0.215 -39.187 1.00 88.81 125 VAL A CA 1
ATOM 933 C C . VAL A 1 125 ? 25.133 -1.021 -38.814 1.00 88.81 125 VAL A C 1
ATOM 935 O O . VAL A 1 125 ? 25.779 -0.766 -37.799 1.00 88.81 125 VAL A O 1
ATOM 938 N N . ILE A 1 126 ? 25.481 -1.989 -39.655 1.00 88.69 126 ILE A N 1
ATOM 939 C CA . ILE A 1 126 ? 26.579 -2.922 -39.410 1.00 88.69 126 ILE A CA 1
ATOM 940 C C . ILE A 1 126 ? 27.642 -2.721 -40.496 1.00 88.69 126 ILE A C 1
ATOM 942 O O . ILE A 1 126 ? 27.367 -2.995 -41.664 1.00 88.69 126 ILE A O 1
ATOM 946 N N . PRO A 1 127 ? 28.865 -2.273 -40.157 1.00 86.44 127 PRO A N 1
ATOM 947 C CA . PRO A 1 127 ? 29.967 -2.244 -41.110 1.00 86.44 127 PRO A CA 1
ATOM 948 C C . PRO A 1 127 ? 30.269 -3.654 -41.628 1.00 86.44 127 PRO A C 1
ATOM 950 O O . PRO A 1 127 ? 30.560 -4.569 -40.855 1.00 86.44 127 PRO A O 1
ATOM 953 N N . LYS A 1 128 ? 30.205 -3.827 -42.944 1.00 84.88 128 LYS A N 1
ATOM 954 C CA . LYS A 1 128 ? 30.597 -5.043 -43.650 1.00 84.88 128 LYS A CA 1
ATOM 955 C C . LYS A 1 128 ? 32.110 -5.010 -43.892 1.00 84.88 128 LYS A C 1
ATOM 957 O O . LYS A 1 128 ? 32.657 -3.934 -44.143 1.00 84.88 128 LYS A O 1
ATOM 962 N N . PRO A 1 129 ? 32.815 -6.153 -43.843 1.00 78.06 129 PRO A N 1
ATOM 963 C CA . PRO A 1 129 ? 34.206 -6.206 -44.278 1.00 78.06 129 PRO A CA 1
ATOM 964 C C . PRO A 1 129 ? 34.351 -5.620 -45.696 1.00 78.06 129 PRO A C 1
ATOM 966 O O . PRO A 1 129 ? 33.445 -5.830 -46.508 1.00 78.06 129 PRO A O 1
ATOM 969 N N . PRO A 1 130 ? 35.452 -4.911 -46.014 1.00 70.50 130 PRO A N 1
ATOM 970 C CA . PRO A 1 130 ? 35.686 -4.405 -47.363 1.00 70.50 130 PRO A CA 1
ATOM 971 C C . PRO A 1 130 ? 35.580 -5.544 -48.380 1.00 70.50 130 PRO A C 1
ATOM 973 O O . PRO A 1 130 ? 36.230 -6.582 -48.222 1.00 70.50 130 PRO A O 1
ATOM 976 N N . SER A 1 131 ? 34.742 -5.366 -49.400 1.00 67.00 131 SER A N 1
ATOM 977 C CA . SER A 1 131 ? 34.569 -6.360 -50.459 1.00 67.00 131 SER A CA 1
ATOM 978 C C . SER A 1 131 ? 35.885 -6.578 -51.211 1.00 67.00 131 SER A C 1
ATOM 980 O O . SER A 1 131 ? 36.651 -5.643 -51.448 1.00 67.00 131 SER A O 1
ATOM 982 N N . VAL A 1 132 ? 36.153 -7.829 -51.599 1.00 66.69 132 VAL A N 1
ATOM 983 C CA . VAL A 1 132 ? 37.331 -8.181 -52.416 1.00 66.69 132 VAL A CA 1
ATOM 984 C C . VAL A 1 132 ? 37.200 -7.606 -53.836 1.00 66.69 132 VAL A C 1
ATOM 986 O O . VAL A 1 132 ? 38.199 -7.226 -54.450 1.00 66.69 132 VAL A O 1
ATOM 989 N N . GLU A 1 133 ? 35.964 -7.474 -54.324 1.00 76.81 133 GLU A N 1
ATOM 990 C CA . GLU A 1 133 ? 35.605 -6.851 -55.599 1.00 76.81 133 GLU A CA 1
ATOM 991 C C . GLU A 1 133 ? 35.084 -5.426 -55.376 1.00 76.81 133 GLU A C 1
ATOM 993 O O . GLU A 1 133 ? 34.278 -5.185 -54.479 1.00 76.81 133 GLU A O 1
ATOM 998 N N . VAL A 1 134 ? 35.560 -4.477 -56.189 1.00 81.50 134 VAL A N 1
ATOM 999 C CA . VAL A 1 134 ? 35.094 -3.080 -56.161 1.00 81.50 134 VAL A CA 1
ATOM 1000 C C . VAL A 1 134 ? 33.801 -2.997 -56.938 1.00 81.50 134 VAL A C 1
ATOM 1002 O O . VAL A 1 134 ? 33.789 -3.307 -58.130 1.00 81.50 134 VAL A O 1
ATOM 1005 N N . ARG A 1 135 ? 32.732 -2.542 -56.285 1.00 87.88 135 ARG A N 1
ATOM 1006 C CA . ARG A 1 135 ? 31.492 -2.227 -56.989 1.00 87.88 135 ARG A CA 1
ATOM 1007 C C . ARG A 1 135 ? 31.680 -0.971 -57.835 1.00 87.88 135 ARG A C 1
ATOM 1009 O O . ARG A 1 135 ? 32.188 0.044 -57.355 1.00 87.88 135 ARG A O 1
ATOM 1016 N N . GLY A 1 136 ? 31.265 -1.059 -59.096 1.00 87.94 136 GLY A N 1
ATOM 1017 C CA . GLY A 1 136 ? 31.069 0.117 -59.936 1.00 87.94 136 GLY A CA 1
ATOM 1018 C C . GLY A 1 136 ? 29.882 0.916 -59.414 1.00 87.94 136 GLY A C 1
ATOM 1019 O O . GLY A 1 136 ? 28.890 0.332 -58.975 1.00 87.94 136 GLY A O 1
ATOM 1020 N N . VAL A 1 137 ? 30.004 2.236 -59.434 1.00 88.56 137 VAL A N 1
ATOM 1021 C CA . VAL A 1 137 ? 28.968 3.148 -58.966 1.00 88.56 137 VAL A CA 1
ATOM 1022 C C . VAL A 1 137 ? 28.547 4.033 -60.126 1.00 88.56 137 VAL A C 1
ATOM 1024 O O . VAL A 1 137 ? 29.381 4.589 -60.833 1.00 88.56 137 VAL A O 1
ATOM 1027 N N . VAL A 1 138 ? 27.240 4.139 -60.333 1.00 90.44 138 VAL A N 1
ATOM 1028 C CA . VAL A 1 138 ? 26.652 4.977 -61.376 1.00 90.44 138 VAL A CA 1
ATOM 1029 C C . VAL A 1 138 ? 25.854 6.081 -60.706 1.00 90.44 138 VAL A C 1
ATOM 1031 O O . VAL A 1 138 ? 24.992 5.806 -59.871 1.00 90.44 138 VAL A O 1
ATOM 1034 N N . GLU A 1 139 ? 26.110 7.335 -61.065 1.00 88.44 139 GLU A N 1
ATOM 1035 C CA . GLU A 1 139 ? 25.249 8.425 -60.614 1.00 88.44 139 GLU A CA 1
ATOM 1036 C C . GLU A 1 139 ? 23.829 8.229 -61.167 1.00 88.44 139 GLU A C 1
ATOM 1038 O O . GLU A 1 139 ? 23.622 8.075 -62.372 1.00 88.44 139 GLU A O 1
ATOM 1043 N N . MET A 1 140 ? 22.841 8.214 -60.273 1.00 88.31 140 MET A N 1
ATOM 1044 C CA . MET A 1 140 ? 21.424 8.064 -60.611 1.00 88.31 140 MET A CA 1
ATOM 1045 C C . MET A 1 140 ? 20.690 9.400 -60.418 1.00 88.31 140 MET A C 1
ATOM 1047 O O . MET A 1 140 ? 21.110 10.200 -59.578 1.00 88.31 140 MET A O 1
ATOM 1051 N N . PRO A 1 141 ? 19.599 9.660 -61.166 1.00 84.12 141 PRO A N 1
ATOM 1052 C CA . PRO A 1 141 ? 18.747 10.825 -60.922 1.00 84.12 141 PRO A CA 1
ATOM 1053 C C . PRO A 1 141 ? 18.133 10.785 -59.514 1.00 84.12 141 PRO A C 1
ATOM 1055 O O . PRO A 1 141 ? 17.995 9.712 -58.924 1.00 84.12 141 PRO A O 1
ATOM 1058 N N . GLU A 1 142 ? 17.746 11.954 -58.986 1.00 82.44 142 GLU A N 1
ATOM 1059 C CA . GLU A 1 142 ? 17.079 12.047 -57.678 1.00 82.44 142 GLU A CA 1
ATOM 1060 C C . GLU A 1 142 ? 15.809 11.184 -57.663 1.00 82.44 142 GLU A C 1
ATOM 1062 O O . GLU A 1 142 ? 15.037 11.161 -58.626 1.00 82.44 142 GLU A O 1
ATOM 1067 N N . VAL A 1 143 ? 15.582 10.472 -56.560 1.00 86.12 143 VAL A N 1
ATOM 1068 C CA . VAL A 1 143 ? 14.413 9.609 -56.422 1.00 86.12 143 VAL A CA 1
ATOM 1069 C C . VAL A 1 143 ? 13.159 10.458 -56.196 1.00 86.12 143 VAL A C 1
ATOM 1071 O O . VAL A 1 143 ? 12.963 11.050 -55.132 1.00 86.12 143 VAL A O 1
ATOM 1074 N N . GLU A 1 144 ? 12.286 10.509 -57.205 1.00 82.69 144 GLU A N 1
ATOM 1075 C CA . GLU A 1 144 ? 11.039 11.286 -57.149 1.00 82.69 144 GLU A CA 1
ATOM 1076 C C . GLU A 1 144 ? 10.045 10.710 -56.124 1.00 82.69 144 GLU A C 1
ATOM 1078 O O . GLU A 1 144 ? 9.485 11.451 -55.310 1.00 82.69 144 GLU A O 1
ATOM 1083 N N . ASP A 1 145 ? 9.860 9.381 -56.107 1.00 91.31 145 ASP A N 1
ATOM 1084 C CA . ASP A 1 145 ? 8.968 8.701 -55.159 1.00 91.31 145 ASP A CA 1
ATOM 1085 C C . ASP A 1 145 ? 9.713 8.205 -53.912 1.00 91.31 145 ASP A C 1
ATOM 1087 O O . ASP A 1 145 ? 10.096 7.042 -53.754 1.00 91.31 145 ASP A O 1
ATOM 1091 N N . LYS A 1 146 ? 9.879 9.134 -52.975 1.00 93.31 146 LYS A N 1
ATOM 1092 C CA . LYS A 1 146 ? 10.574 8.922 -51.697 1.00 93.31 146 LYS A CA 1
ATOM 1093 C C . LYS A 1 146 ? 9.846 7.914 -50.794 1.00 93.31 146 LYS A C 1
ATOM 1095 O O . LYS A 1 146 ? 10.472 7.304 -49.929 1.00 93.31 146 LYS A O 1
ATOM 1100 N N . ARG A 1 147 ? 8.529 7.725 -50.965 1.00 92.62 147 ARG A N 1
ATOM 1101 C CA . ARG A 1 147 ? 7.754 6.738 -50.191 1.00 92.62 147 ARG A CA 1
ATOM 1102 C C . ARG A 1 147 ? 7.964 5.332 -50.731 1.00 92.62 147 ARG A C 1
ATOM 1104 O O . ARG A 1 147 ? 8.190 4.435 -49.925 1.00 92.62 147 ARG A O 1
ATOM 1111 N N . ALA A 1 148 ? 7.958 5.164 -52.051 1.00 93.50 148 ALA A N 1
ATOM 1112 C CA . ALA A 1 148 ? 8.295 3.889 -52.678 1.00 93.50 148 ALA A CA 1
ATOM 1113 C C . ALA A 1 148 ? 9.729 3.460 -52.333 1.00 93.50 148 ALA A C 1
ATOM 1115 O O . ALA A 1 148 ? 9.971 2.294 -52.021 1.00 93.50 148 ALA A O 1
ATOM 1116 N N . LEU A 1 149 ? 10.675 4.409 -52.299 1.00 93.62 149 LEU A N 1
ATOM 1117 C CA . LEU A 1 149 ? 12.033 4.124 -51.836 1.00 93.62 149 LEU A CA 1
ATOM 1118 C C . LEU A 1 149 ? 12.062 3.686 -50.369 1.00 93.62 149 LEU A C 1
ATOM 1120 O O . LEU A 1 149 ? 12.743 2.714 -50.053 1.00 93.62 149 LEU A O 1
ATOM 1124 N N . LEU A 1 150 ? 11.316 4.360 -49.482 1.00 94.88 150 LEU A N 1
ATOM 1125 C CA . LEU A 1 150 ? 11.236 3.971 -48.072 1.00 94.88 150 LEU A CA 1
ATOM 1126 C C . LEU A 1 150 ? 10.707 2.541 -47.920 1.00 94.88 150 LEU A C 1
ATOM 1128 O O . LEU A 1 150 ? 11.289 1.758 -47.178 1.00 94.88 150 LEU A O 1
ATOM 1132 N N . GLU A 1 151 ? 9.622 2.207 -48.616 1.00 94.12 151 GLU A N 1
ATOM 1133 C CA . GLU A 1 151 ? 9.036 0.865 -48.592 1.00 94.12 151 GLU A CA 1
ATOM 1134 C C . GLU A 1 151 ? 10.035 -0.186 -49.092 1.00 94.12 151 GLU A C 1
ATOM 1136 O O . GLU A 1 151 ? 10.208 -1.225 -48.453 1.00 94.12 151 GLU A O 1
ATOM 1141 N N . ARG A 1 152 ? 10.777 0.123 -50.167 1.00 93.75 152 ARG A N 1
ATOM 1142 C CA . ARG A 1 152 ? 11.849 -0.740 -50.678 1.00 93.75 152 ARG A CA 1
ATOM 1143 C C . ARG A 1 152 ? 12.929 -0.972 -49.626 1.00 93.75 152 ARG A C 1
ATOM 1145 O O . ARG A 1 152 ? 13.214 -2.126 -49.309 1.00 93.75 152 ARG A O 1
ATOM 1152 N N . VAL A 1 153 ? 13.489 0.086 -49.037 1.00 93.38 153 VAL A N 1
ATOM 1153 C CA . VAL A 1 153 ? 14.563 -0.068 -48.037 1.00 93.38 153 VAL A CA 1
ATOM 1154 C C . VAL A 1 153 ? 14.087 -0.660 -46.712 1.00 93.38 153 VAL A C 1
ATOM 1156 O O . VAL A 1 153 ? 14.899 -1.151 -45.936 1.00 93.38 153 VAL A O 1
ATOM 1159 N N . GLN A 1 154 ? 12.777 -0.652 -46.453 1.00 93.06 154 GLN A N 1
ATOM 1160 C CA . GLN A 1 154 ? 12.158 -1.304 -45.298 1.00 93.06 154 GLN A CA 1
ATOM 1161 C C . GLN A 1 154 ? 11.787 -2.776 -45.540 1.00 93.06 154 GLN A C 1
ATOM 1163 O O . GLN A 1 154 ? 11.353 -3.452 -44.607 1.00 93.06 154 GLN A O 1
ATOM 1168 N N . SER A 1 155 ? 11.956 -3.287 -46.760 1.00 92.31 155 SER A N 1
ATOM 1169 C CA . SER A 1 155 ? 11.620 -4.675 -47.095 1.00 92.31 155 SER A CA 1
ATOM 1170 C C . SER A 1 155 ? 12.766 -5.670 -46.866 1.00 92.31 155 SER A C 1
ATOM 1172 O O . SER A 1 155 ? 12.498 -6.846 -46.629 1.00 92.31 155 SER A O 1
ATOM 1174 N N . ASP A 1 156 ? 14.025 -5.216 -46.898 1.00 92.88 156 ASP A N 1
ATOM 1175 C CA . ASP A 1 156 ? 15.220 -6.064 -46.770 1.00 92.88 156 ASP A CA 1
ATOM 1176 C C . ASP A 1 156 ? 16.452 -5.251 -46.306 1.00 92.88 156 ASP A C 1
ATOM 1178 O O . ASP A 1 156 ? 16.403 -4.024 -46.188 1.00 92.88 156 ASP A O 1
ATOM 1182 N N . LEU A 1 157 ? 17.572 -5.928 -46.050 1.00 92.69 157 LEU A N 1
ATOM 1183 C CA . LEU A 1 157 ? 18.889 -5.327 -45.835 1.00 92.69 157 LEU A CA 1
ATOM 1184 C C . LEU A 1 157 ? 19.408 -4.654 -47.111 1.00 92.69 157 LEU A C 1
ATOM 1186 O O . LEU A 1 157 ? 19.302 -5.203 -48.207 1.00 92.69 157 LEU A O 1
ATOM 1190 N N . HIS A 1 158 ? 20.022 -3.485 -46.946 1.00 94.88 158 HIS A N 1
ATOM 1191 C CA . HIS A 1 158 ? 20.633 -2.732 -48.039 1.00 94.88 158 HIS A CA 1
ATOM 1192 C C . HIS A 1 158 ? 22.069 -2.350 -47.689 1.00 94.88 158 HIS A C 1
ATOM 1194 O O . HIS A 1 158 ? 22.359 -1.984 -46.551 1.00 94.88 158 HIS A O 1
ATOM 1200 N N . ASP A 1 159 ? 22.965 -2.404 -48.668 1.00 94.62 159 ASP A N 1
ATOM 1201 C CA . ASP A 1 159 ? 24.356 -1.999 -48.503 1.00 94.62 159 ASP A CA 1
ATOM 1202 C C . ASP A 1 159 ? 24.523 -0.529 -48.925 1.00 94.62 159 ASP A C 1
ATOM 1204 O O . ASP A 1 159 ? 24.255 -0.163 -50.068 1.00 94.62 159 ASP A O 1
ATOM 1208 N N . VAL A 1 160 ? 25.018 0.319 -48.025 1.00 95.12 160 VAL A N 1
ATOM 1209 C CA . VAL A 1 160 ? 25.498 1.666 -48.351 1.00 95.12 160 VAL A CA 1
ATOM 1210 C C . VAL A 1 160 ? 26.989 1.607 -48.637 1.00 95.12 160 VAL A C 1
ATOM 1212 O O . VAL A 1 160 ? 27.782 1.138 -47.816 1.00 95.12 160 VAL A O 1
ATOM 1215 N N . VAL A 1 161 ? 27.371 2.123 -49.797 1.00 94.88 161 VAL A N 1
ATOM 1216 C CA . VAL A 1 161 ? 28.742 2.128 -50.299 1.00 94.88 161 VAL A CA 1
ATOM 1217 C C . VAL A 1 161 ? 29.242 3.559 -50.416 1.00 94.88 161 VAL A C 1
ATOM 1219 O O . VAL A 1 161 ? 28.572 4.412 -50.994 1.00 94.88 161 VAL A O 1
ATOM 1222 N N . PHE A 1 162 ? 30.434 3.820 -49.881 1.00 95.19 162 PHE A N 1
ATOM 1223 C CA . PHE A 1 162 ? 31.125 5.102 -50.021 1.00 95.19 162 PHE A CA 1
ATOM 1224 C C . PHE A 1 162 ? 31.800 5.175 -51.381 1.00 95.19 162 PHE A C 1
ATOM 1226 O O . PHE A 1 162 ? 32.537 4.254 -51.733 1.00 95.19 162 PHE A O 1
ATOM 1233 N N . SER A 1 163 ? 31.584 6.256 -52.126 1.00 94.88 163 SER A N 1
ATOM 1234 C CA . SER A 1 163 ? 32.056 6.354 -53.504 1.00 94.88 163 SER A CA 1
ATOM 1235 C C . SER A 1 163 ? 32.812 7.644 -53.794 1.00 94.88 163 SER A C 1
ATOM 1237 O O . SER A 1 163 ? 32.519 8.703 -53.232 1.00 94.88 163 SER A O 1
ATOM 1239 N N . ASP A 1 164 ? 33.786 7.535 -54.693 1.00 93.50 164 ASP A N 1
ATOM 1240 C CA . ASP A 1 164 ? 34.523 8.645 -55.300 1.00 93.50 164 ASP A CA 1
ATOM 1241 C C . ASP A 1 164 ? 33.837 9.204 -56.564 1.00 93.50 164 ASP A C 1
ATOM 1243 O O . ASP A 1 164 ? 34.413 10.043 -57.250 1.00 93.50 164 ASP A O 1
ATOM 1247 N N . GLY A 1 165 ? 32.598 8.779 -56.844 1.00 88.94 165 GLY A N 1
ATOM 1248 C CA . GLY A 1 165 ? 31.789 9.214 -57.987 1.00 88.94 165 GLY A CA 1
ATOM 1249 C C . GLY A 1 165 ? 31.775 8.210 -59.141 1.00 88.94 165 GLY A C 1
ATOM 1250 O O . GLY A 1 165 ? 30.839 8.219 -59.933 1.00 88.94 165 GLY A O 1
ATOM 1251 N N . GLU A 1 166 ? 32.754 7.303 -59.202 1.00 89.19 166 GLU A N 1
ATOM 1252 C CA . GLU A 1 166 ? 32.816 6.247 -60.224 1.00 89.19 166 GLU A CA 1
ATOM 1253 C C . GLU A 1 166 ? 32.839 4.843 -59.603 1.00 89.19 166 GLU A C 1
ATOM 1255 O O . GLU A 1 166 ? 32.322 3.880 -60.177 1.00 89.19 166 GLU A O 1
ATOM 1260 N N . GLN A 1 167 ? 33.464 4.692 -58.433 1.00 92.31 167 GLN A N 1
ATOM 1261 C CA . GLN A 1 167 ? 33.716 3.395 -57.812 1.00 92.31 167 GLN A CA 1
ATOM 1262 C C . GLN A 1 167 ? 33.557 3.431 -56.290 1.00 92.31 167 GLN A C 1
ATOM 1264 O O . GLN A 1 167 ? 33.495 4.482 -55.650 1.00 92.31 167 GLN A O 1
ATOM 1269 N N . GLU A 1 168 ? 33.478 2.242 -55.695 1.00 93.00 168 GLU A N 1
ATOM 1270 C CA . GLU A 1 168 ? 33.552 2.021 -54.252 1.00 93.00 168 GLU A CA 1
ATOM 1271 C C . GLU A 1 168 ? 34.946 2.346 -53.680 1.00 93.00 168 GLU A C 1
ATOM 1273 O O . GLU A 1 168 ? 35.982 1.831 -54.117 1.00 93.00 168 GLU A O 1
ATOM 1278 N N . ILE A 1 169 ? 34.979 3.153 -52.619 1.00 92.44 169 ILE A N 1
ATOM 1279 C CA . ILE A 1 169 ? 36.198 3.507 -51.893 1.00 92.44 169 ILE A CA 1
ATOM 1280 C C . ILE A 1 169 ? 36.595 2.351 -50.963 1.00 92.44 169 ILE A C 1
ATOM 1282 O O . ILE A 1 169 ? 36.122 2.253 -49.834 1.00 92.44 169 ILE A O 1
ATOM 1286 N N . ARG A 1 170 ? 37.546 1.513 -51.398 1.00 88.56 170 ARG A N 1
ATOM 1287 C CA . ARG A 1 170 ? 38.007 0.313 -50.654 1.00 88.56 170 ARG A CA 1
ATOM 1288 C C . ARG A 1 170 ? 38.452 0.546 -49.207 1.00 88.56 170 ARG A C 1
ATOM 1290 O O . ARG A 1 170 ? 38.361 -0.361 -48.388 1.00 88.56 170 ARG A O 1
ATOM 1297 N N . SER A 1 171 ? 38.995 1.722 -48.903 1.00 88.19 171 SER A N 1
ATOM 1298 C CA . SER A 1 171 ? 39.471 2.048 -47.554 1.00 88.19 171 SER A CA 1
ATOM 1299 C C . SER A 1 171 ? 38.334 2.308 -46.564 1.00 88.19 171 SER A C 1
ATOM 1301 O O . SER A 1 171 ? 38.598 2.511 -45.382 1.00 88.19 171 SER A O 1
ATOM 1303 N N . LEU A 1 172 ? 37.083 2.354 -47.036 1.00 90.94 172 LEU A N 1
ATOM 1304 C CA . LEU A 1 172 ? 35.893 2.517 -46.218 1.00 90.94 172 LEU A CA 1
ATOM 1305 C C . LEU A 1 172 ? 35.029 1.258 -46.300 1.00 90.94 172 LEU A C 1
ATOM 1307 O O . LEU A 1 172 ? 34.608 0.840 -47.373 1.00 90.94 172 LEU A O 1
ATOM 1311 N N . ALA A 1 173 ? 34.757 0.667 -45.139 1.00 90.00 173 ALA A N 1
ATOM 1312 C CA . ALA A 1 173 ? 33.861 -0.472 -45.010 1.00 90.00 173 ALA A CA 1
ATOM 1313 C C . ALA A 1 173 ? 32.435 -0.085 -45.448 1.00 90.00 173 ALA A C 1
ATOM 1315 O O . ALA A 1 173 ? 31.905 0.897 -44.921 1.00 90.00 173 ALA A O 1
ATOM 1316 N N . PRO A 1 174 ? 31.791 -0.844 -46.349 1.00 92.31 174 PRO A N 1
ATOM 1317 C CA . PRO A 1 174 ? 30.375 -0.671 -46.661 1.00 92.31 174 PRO A CA 1
ATOM 1318 C C . PRO A 1 174 ? 29.517 -0.872 -45.419 1.00 92.31 174 PRO A C 1
ATOM 1320 O O . PRO A 1 174 ? 29.925 -1.556 -44.482 1.00 92.31 174 PRO A O 1
ATOM 1323 N N . LEU A 1 175 ? 28.310 -0.326 -45.409 1.00 93.38 175 LEU A N 1
ATOM 1324 C CA . LEU A 1 175 ? 27.388 -0.484 -44.289 1.00 93.38 175 LEU A CA 1
ATOM 1325 C C . LEU A 1 175 ? 26.215 -1.347 -44.714 1.00 93.38 175 LEU A C 1
ATOM 1327 O O . LEU A 1 175 ? 25.497 -0.965 -45.626 1.00 93.38 175 LEU A O 1
ATOM 1331 N N . SER A 1 176 ? 25.976 -2.454 -44.023 1.00 93.44 176 SER A N 1
ATOM 1332 C CA . SER A 1 176 ? 24.716 -3.175 -44.142 1.00 93.44 176 SER A CA 1
ATOM 1333 C C . SER A 1 176 ? 23.697 -2.529 -43.209 1.00 93.44 176 SER A C 1
ATOM 1335 O O . SER A 1 176 ? 23.917 -2.441 -41.998 1.00 93.44 176 SER A O 1
ATOM 1337 N N . VAL A 1 177 ? 22.616 -2.019 -43.784 1.00 94.81 177 VAL A N 1
ATOM 1338 C CA . VAL A 1 177 ? 21.588 -1.256 -43.085 1.00 94.81 177 VAL A CA 1
ATOM 1339 C C . VAL A 1 177 ? 20.295 -2.057 -43.068 1.00 94.81 177 VAL A C 1
ATOM 1341 O O . VAL A 1 177 ? 19.746 -2.396 -44.117 1.00 94.81 177 VAL A O 1
ATOM 1344 N N . ALA A 1 178 ? 19.811 -2.356 -41.866 1.00 93.75 178 ALA A N 1
ATOM 1345 C CA . ALA A 1 178 ? 18.550 -3.045 -41.639 1.00 93.75 178 ALA A CA 1
ATOM 1346 C C . ALA A 1 178 ? 17.343 -2.145 -41.969 1.00 93.75 178 ALA A C 1
ATOM 1348 O O . ALA A 1 178 ? 17.461 -0.916 -41.924 1.00 93.75 178 ALA A O 1
ATOM 1349 N N . PRO A 1 179 ? 16.158 -2.730 -42.226 1.00 93.19 179 PRO A N 1
ATOM 1350 C CA . PRO A 1 179 ? 14.927 -1.991 -42.507 1.00 93.19 179 PRO A CA 1
ATOM 1351 C C . PRO A 1 179 ? 14.618 -0.815 -41.572 1.00 93.19 179 PRO A C 1
ATOM 1353 O O . PRO A 1 179 ? 14.172 0.250 -42.001 1.00 93.19 179 PRO A O 1
ATOM 1356 N N . ASP A 1 180 ? 14.861 -0.982 -40.273 1.00 90.38 180 ASP A N 1
ATOM 1357 C CA . ASP A 1 180 ? 14.573 0.026 -39.256 1.00 90.38 180 ASP A CA 1
ATOM 1358 C C . ASP A 1 180 ? 15.625 1.143 -39.175 1.00 90.38 180 ASP A C 1
ATOM 1360 O O . ASP A 1 180 ? 15.367 2.170 -38.539 1.00 90.38 180 ASP A O 1
ATOM 1364 N N . GLY A 1 181 ? 16.757 0.995 -39.871 1.00 92.69 181 GLY A N 1
ATOM 1365 C CA . GLY A 1 181 ? 17.814 1.998 -40.006 1.00 92.69 181 GLY A CA 1
ATOM 1366 C C . GLY A 1 181 ? 17.428 3.198 -40.874 1.00 92.69 181 GLY A C 1
ATOM 1367 O O . GLY A 1 181 ? 18.124 4.212 -40.857 1.00 92.69 181 GLY A O 1
ATOM 1368 N N . TRP A 1 182 ? 16.293 3.137 -41.573 1.00 93.94 182 TRP A N 1
ATOM 1369 C CA . TRP A 1 182 ? 15.839 4.167 -42.507 1.00 93.94 182 TRP A CA 1
ATOM 1370 C C . TRP A 1 182 ? 14.643 4.967 -41.983 1.00 93.94 182 TRP A C 1
ATOM 1372 O O . TRP A 1 182 ? 13.781 4.460 -41.248 1.00 93.94 182 TRP A O 1
ATOM 1382 N N . HIS A 1 183 ? 14.554 6.240 -42.373 1.00 93.81 183 HIS A N 1
ATOM 1383 C CA . HIS A 1 183 ? 13.326 7.020 -42.218 1.00 93.81 183 HIS A CA 1
ATOM 1384 C C . HIS A 1 183 ? 13.121 8.077 -43.286 1.00 93.81 183 HIS A C 1
ATOM 1386 O O . HIS A 1 183 ? 14.063 8.641 -43.832 1.00 93.81 183 HIS A O 1
ATOM 1392 N N . LEU A 1 184 ? 11.855 8.390 -43.526 1.00 95.31 184 LEU A N 1
ATOM 1393 C CA . LEU A 1 184 ? 11.479 9.456 -44.432 1.00 95.31 184 LEU A CA 1
ATOM 1394 C C . LEU A 1 184 ? 11.658 10.821 -43.767 1.00 95.31 184 LEU A C 1
ATOM 1396 O O . LEU A 1 184 ? 11.140 11.075 -42.676 1.00 95.31 184 LEU A O 1
ATOM 1400 N N . ILE A 1 185 ? 12.343 11.712 -44.469 1.00 93.62 185 ILE A N 1
ATOM 1401 C CA . ILE A 1 185 ? 12.402 13.145 -44.195 1.00 93.62 185 ILE A CA 1
ATOM 1402 C C . ILE A 1 185 ? 11.930 13.908 -45.435 1.00 93.62 185 ILE A C 1
ATOM 1404 O O . ILE A 1 185 ? 11.824 13.345 -46.520 1.00 93.62 185 ILE A O 1
ATOM 1408 N N . GLY A 1 186 ? 11.689 15.217 -45.315 1.00 89.50 186 GLY A N 1
ATOM 1409 C CA . GLY A 1 186 ? 11.233 16.022 -46.459 1.00 89.50 186 GLY A CA 1
ATOM 1410 C C . GLY A 1 186 ? 12.177 15.994 -47.673 1.00 89.50 186 GLY A C 1
ATOM 1411 O O . GLY A 1 186 ? 11.730 16.200 -48.796 1.00 89.50 186 GLY A O 1
ATOM 1412 N N . ARG A 1 187 ? 13.472 15.717 -47.461 1.00 87.62 187 ARG A N 1
ATOM 1413 C CA . ARG A 1 187 ? 14.484 15.648 -48.527 1.00 87.62 187 ARG A CA 1
ATOM 1414 C C . ARG A 1 187 ? 14.642 14.266 -49.167 1.00 87.62 187 ARG A C 1
ATOM 1416 O O . ARG A 1 187 ? 15.120 14.227 -50.288 1.00 87.62 187 ARG A O 1
ATOM 1423 N N . GLY A 1 188 ? 14.215 13.178 -48.528 1.00 92.88 188 GLY A N 1
ATOM 1424 C CA . GLY A 1 188 ? 14.503 11.817 -48.996 1.00 92.88 188 GLY A CA 1
ATOM 1425 C C . GLY A 1 188 ? 14.395 10.777 -47.888 1.00 92.88 188 GLY A C 1
ATOM 1426 O O . GLY A 1 188 ? 13.841 11.038 -46.815 1.00 92.88 188 GLY A O 1
ATOM 1427 N N . VAL A 1 189 ? 14.948 9.602 -48.144 1.00 95.88 189 VAL A N 1
ATOM 1428 C CA . VAL A 1 189 ? 15.103 8.517 -47.183 1.00 95.88 189 VAL A CA 1
ATOM 1429 C C . VAL A 1 189 ? 16.476 8.643 -46.534 1.00 95.88 189 VAL A C 1
ATOM 1431 O O . VAL A 1 189 ? 17.515 8.412 -47.145 1.00 95.88 189 VAL A O 1
ATOM 1434 N N . LEU A 1 190 ? 16.474 9.068 -45.275 1.00 95.31 190 LEU A N 1
ATOM 1435 C CA . LEU A 1 190 ? 17.675 9.327 -44.496 1.00 95.31 190 LEU A CA 1
ATOM 1436 C C . LEU A 1 190 ? 18.081 8.075 -43.705 1.00 95.31 190 LEU A C 1
ATOM 1438 O O . LEU A 1 190 ? 17.242 7.408 -43.089 1.00 95.31 190 LEU A O 1
ATOM 1442 N N . LEU A 1 191 ? 19.383 7.796 -43.670 1.00 94.31 191 LEU A N 1
ATOM 1443 C CA . LEU A 1 191 ? 19.957 6.867 -42.704 1.00 94.31 191 LEU A CA 1
ATOM 1444 C C . LEU A 1 191 ? 19.879 7.468 -41.291 1.00 94.31 191 LEU A C 1
ATOM 1446 O O . LEU A 1 191 ? 20.408 8.550 -41.032 1.00 94.31 191 LEU A O 1
ATOM 1450 N N . ARG A 1 192 ? 19.214 6.768 -40.368 1.00 90.25 192 ARG A N 1
ATOM 1451 C CA . ARG A 1 192 ? 18.943 7.266 -39.010 1.00 90.25 192 ARG A CA 1
ATOM 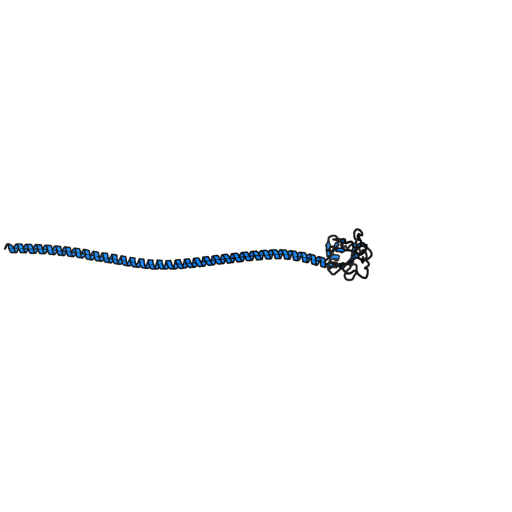1452 C C . ARG A 1 192 ? 20.204 7.440 -38.178 1.00 90.25 192 ARG A C 1
ATOM 1454 O O . ARG A 1 192 ? 20.312 8.428 -37.451 1.00 90.25 192 ARG A O 1
ATOM 1461 N N . GLU A 1 193 ? 21.105 6.464 -38.241 1.00 89.69 193 GLU A N 1
ATOM 1462 C CA . GLU A 1 193 ? 22.302 6.467 -37.411 1.00 89.69 193 GLU A CA 1
ATOM 1463 C C . GLU A 1 193 ? 23.435 7.258 -38.068 1.00 89.69 193 GLU A C 1
ATOM 1465 O O . GLU A 1 193 ? 23.765 7.012 -39.231 1.00 89.69 193 GLU A O 1
ATOM 1470 N N . PRO A 1 194 ? 24.076 8.180 -37.327 1.00 90.06 194 PRO A N 1
ATOM 1471 C CA . PRO A 1 194 ? 25.293 8.824 -37.786 1.00 90.06 194 PRO A CA 1
ATOM 1472 C C . PRO A 1 194 ? 26.378 7.785 -38.048 1.00 90.06 194 PRO A C 1
ATOM 1474 O O . PRO A 1 194 ? 26.644 6.920 -37.211 1.00 90.06 194 PRO A O 1
ATOM 1477 N N . VAL A 1 195 ? 27.067 7.922 -39.174 1.00 91.56 195 VAL A N 1
ATOM 1478 C CA . VAL A 1 195 ? 28.138 7.000 -39.546 1.00 91.56 195 VAL A CA 1
ATOM 1479 C C . VAL A 1 195 ? 29.479 7.641 -39.263 1.00 91.56 195 VAL A C 1
ATOM 1481 O O . VAL A 1 195 ? 29.706 8.801 -39.588 1.00 91.56 195 VAL A O 1
ATOM 1484 N N . THR A 1 196 ? 30.390 6.887 -38.659 1.00 91.81 196 THR A N 1
ATOM 1485 C CA . THR A 1 196 ? 31.773 7.326 -38.482 1.00 91.81 196 THR A CA 1
ATOM 1486 C C . THR A 1 196 ? 32.676 6.517 -39.393 1.00 91.81 196 THR A C 1
ATOM 1488 O O . THR A 1 196 ? 32.670 5.291 -39.342 1.00 91.81 196 THR A O 1
ATOM 1491 N N . VAL A 1 197 ? 33.461 7.211 -40.208 1.00 92.19 197 VAL A N 1
ATOM 1492 C CA . VAL A 1 197 ? 34.418 6.614 -41.137 1.00 92.19 197 VAL A CA 1
ATOM 1493 C C . VAL A 1 197 ? 35.838 7.037 -40.785 1.00 92.19 197 VAL A C 1
ATOM 1495 O O . VAL A 1 197 ? 36.068 8.148 -40.301 1.00 92.19 197 VAL A O 1
ATOM 1498 N N . LYS A 1 198 ? 36.796 6.138 -41.014 1.00 93.62 198 LYS A N 1
ATOM 1499 C CA . LYS A 1 198 ? 38.225 6.379 -40.806 1.00 93.62 198 LYS A CA 1
ATOM 1500 C C . LYS A 1 198 ? 39.016 5.603 -41.864 1.00 93.62 198 LYS A C 1
ATOM 1502 O O . LYS A 1 198 ? 39.225 4.405 -41.676 1.00 93.62 198 LYS A O 1
ATOM 1507 N N . PRO A 1 199 ? 39.416 6.240 -42.974 1.00 92.94 199 PRO A N 1
ATOM 1508 C CA . PRO A 1 199 ? 40.150 5.556 -44.026 1.00 92.94 199 PRO A CA 1
ATOM 1509 C C . PRO A 1 199 ? 41.603 5.299 -43.602 1.00 92.94 199 PRO A C 1
ATOM 1511 O O . PRO A 1 199 ? 42.177 6.039 -42.801 1.00 92.94 199 PRO A O 1
ATOM 1514 N N . ASP A 1 200 ? 42.218 4.263 -44.163 1.00 92.06 200 ASP A N 1
ATOM 1515 C CA . ASP A 1 200 ? 43.641 3.932 -43.988 1.00 92.06 200 ASP A CA 1
ATOM 1516 C C . ASP A 1 200 ? 44.570 4.712 -44.940 1.00 92.06 200 ASP A C 1
ATOM 1518 O O . ASP A 1 200 ? 45.789 4.707 -44.774 1.00 92.06 200 ASP A O 1
ATOM 1522 N N . ARG A 1 201 ? 43.989 5.426 -45.909 1.00 93.69 201 ARG A N 1
ATOM 1523 C CA . ARG A 1 201 ? 44.667 6.241 -46.922 1.00 93.69 201 ARG A CA 1
ATOM 1524 C C . ARG A 1 201 ? 43.897 7.532 -47.196 1.00 93.69 201 ARG A C 1
ATOM 1526 O O . ARG A 1 201 ? 42.745 7.670 -46.795 1.00 93.69 201 ARG A O 1
ATOM 1533 N N . ASN A 1 202 ? 44.518 8.466 -47.911 1.00 95.25 202 ASN A N 1
ATOM 1534 C CA . ASN A 1 202 ? 43.826 9.674 -48.360 1.00 95.25 202 ASN A CA 1
ATOM 1535 C C . ASN A 1 202 ? 42.764 9.313 -49.405 1.00 95.25 202 ASN A C 1
ATOM 1537 O O . ASN A 1 202 ? 43.055 8.569 -50.344 1.00 95.25 202 ASN A O 1
ATOM 1541 N N . ILE A 1 203 ? 41.558 9.856 -49.255 1.00 95.19 203 ILE A N 1
ATOM 1542 C CA . ILE A 1 203 ? 40.436 9.631 -50.175 1.00 95.19 203 ILE A CA 1
ATOM 1543 C C . ILE A 1 203 ? 39.713 10.931 -50.509 1.00 95.19 203 ILE A C 1
ATOM 1545 O O . ILE A 1 203 ? 39.756 11.885 -49.730 1.00 95.19 203 ILE A O 1
ATOM 1549 N N . SER A 1 204 ? 39.005 10.933 -51.638 1.00 95.19 204 SER A N 1
ATOM 1550 C CA . SER A 1 204 ? 37.979 11.924 -51.956 1.00 95.19 204 SER A CA 1
ATOM 1551 C C . SER A 1 204 ? 36.623 11.228 -51.926 1.00 95.19 204 SER A C 1
ATOM 1553 O O . SER A 1 204 ? 36.379 10.318 -52.711 1.00 95.19 204 SER A O 1
ATOM 1555 N N . LEU A 1 205 ? 35.777 11.600 -50.970 1.00 95.81 205 LEU A N 1
ATOM 1556 C CA . LEU A 1 205 ? 34.412 11.103 -50.866 1.00 95.81 205 LEU A CA 1
ATOM 1557 C C . LEU A 1 205 ? 33.498 12.029 -51.668 1.00 95.81 205 LEU A C 1
ATOM 1559 O O . LEU A 1 205 ? 33.387 13.207 -51.333 1.00 95.81 205 LEU A O 1
ATOM 1563 N N . VAL A 1 206 ? 32.848 11.503 -52.701 1.00 95.94 206 VAL A N 1
ATOM 1564 C CA . VAL A 1 206 ? 31.951 12.265 -53.586 1.00 95.94 206 VAL A CA 1
ATOM 1565 C C . VAL A 1 206 ? 30.489 11.978 -53.275 1.00 95.94 206 VAL A C 1
ATOM 1567 O O . VAL A 1 206 ? 29.664 12.882 -53.355 1.00 95.94 206 VAL A O 1
ATOM 1570 N N . GLY A 1 207 ? 30.156 10.760 -52.854 1.00 94.75 207 GLY A N 1
ATOM 1571 C CA . GLY A 1 207 ? 28.779 10.403 -52.542 1.00 94.75 207 GLY A CA 1
ATOM 1572 C C . GLY A 1 207 ? 28.623 9.000 -51.980 1.00 94.75 207 GLY A C 1
ATOM 1573 O O . GLY A 1 207 ? 29.587 8.351 -51.556 1.00 94.75 207 GLY A O 1
ATOM 1574 N N . PHE A 1 208 ? 27.378 8.546 -51.976 1.00 96.00 208 PHE A N 1
ATOM 1575 C CA . PHE A 1 208 ? 26.956 7.260 -51.452 1.00 96.00 208 PHE A CA 1
ATOM 1576 C C . PHE A 1 208 ? 26.095 6.547 -52.485 1.00 96.00 208 PHE A C 1
ATOM 1578 O O . PHE A 1 208 ? 25.183 7.145 -53.053 1.00 96.00 208 PHE A O 1
ATOM 1585 N N . ALA A 1 209 ? 26.348 5.261 -52.682 1.00 95.75 209 ALA A N 1
ATOM 1586 C CA . ALA A 1 209 ? 25.517 4.390 -53.500 1.00 95.75 209 ALA A CA 1
ATOM 1587 C C . ALA A 1 209 ? 24.770 3.405 -52.603 1.00 95.75 209 ALA A C 1
ATOM 1589 O O . ALA A 1 209 ? 25.342 2.862 -51.654 1.00 95.75 209 ALA A O 1
ATOM 1590 N N . LEU A 1 210 ? 23.492 3.192 -52.899 1.00 95.94 210 LEU A N 1
ATOM 1591 C CA . LEU A 1 210 ? 22.653 2.229 -52.201 1.00 95.94 210 LEU A CA 1
ATOM 1592 C C . LEU A 1 210 ? 22.518 0.980 -53.062 1.00 95.94 210 LEU A C 1
ATOM 1594 O O . LEU A 1 210 ? 22.094 1.078 -54.212 1.00 95.94 210 LEU A O 1
ATOM 1598 N N . PHE A 1 211 ? 22.841 -0.175 -52.498 1.00 94.62 211 PHE A N 1
ATOM 1599 C CA . PHE A 1 211 ? 22.713 -1.473 -53.144 1.00 94.62 211 PHE A CA 1
ATOM 1600 C C . PHE A 1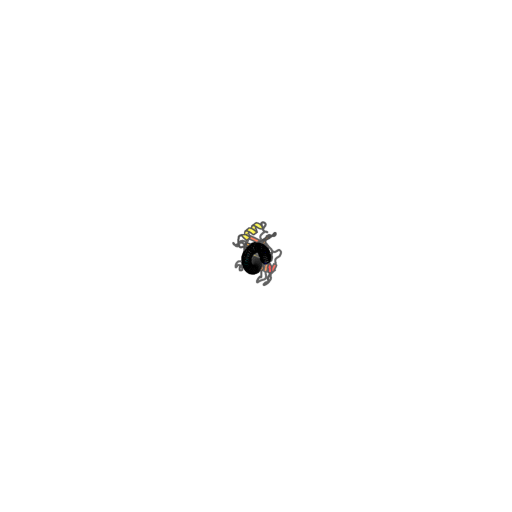 211 ? 21.694 -2.333 -52.401 1.00 94.62 211 PHE A C 1
ATOM 1602 O O . PHE A 1 211 ? 21.641 -2.308 -51.170 1.00 94.62 211 PHE A O 1
ATOM 1609 N N . ASP A 1 212 ? 20.888 -3.097 -53.129 1.00 92.88 212 ASP A N 1
ATOM 1610 C CA . ASP A 1 212 ? 20.008 -4.091 -52.513 1.00 92.88 212 ASP A CA 1
ATOM 1611 C C . ASP A 1 212 ? 20.744 -5.400 -52.179 1.00 92.88 212 ASP A C 1
ATOM 1613 O O . ASP A 1 212 ? 21.940 -5.565 -52.444 1.00 92.88 212 ASP A O 1
ATOM 1617 N N . SER A 1 213 ? 20.028 -6.352 -51.575 1.00 87.69 213 SER A N 1
ATOM 1618 C CA . SER A 1 213 ? 20.571 -7.650 -51.160 1.00 87.69 213 SER A CA 1
ATOM 1619 C C . SER A 1 213 ? 21.078 -8.521 -52.319 1.00 87.69 213 SER A C 1
ATOM 1621 O O . SER A 1 213 ? 21.832 -9.468 -52.083 1.00 87.69 213 SER A O 1
ATOM 1623 N N . LYS A 1 214 ? 20.726 -8.193 -53.571 1.00 89.31 214 LYS A N 1
ATOM 1624 C CA . LYS A 1 214 ? 21.234 -8.857 -54.782 1.00 89.31 214 LYS A CA 1
ATOM 1625 C C . LYS A 1 214 ? 22.503 -8.199 -55.327 1.00 89.31 214 LYS A C 1
ATOM 1627 O O . LYS A 1 214 ? 23.120 -8.750 -56.235 1.00 89.31 214 LYS A O 1
ATOM 1632 N N . GLY A 1 215 ? 22.911 -7.062 -54.765 1.00 89.12 215 GLY A N 1
ATOM 1633 C CA . GLY A 1 215 ? 24.069 -6.296 -55.215 1.00 89.12 215 GLY A CA 1
ATOM 1634 C C . GLY A 1 215 ? 23.770 -5.361 -56.386 1.00 89.12 215 GLY A C 1
ATOM 1635 O O . GLY A 1 215 ? 24.710 -4.907 -57.034 1.00 89.12 215 GLY A O 1
ATOM 1636 N N . GLU A 1 216 ? 22.499 -5.053 -56.661 1.00 92.38 216 GLU A N 1
ATOM 1637 C CA . GLU A 1 216 ? 22.112 -4.070 -57.677 1.00 92.38 216 GLU A CA 1
ATOM 1638 C C . GLU A 1 216 ? 22.052 -2.670 -57.060 1.00 92.38 216 GLU A C 1
ATOM 1640 O O . GLU A 1 216 ? 21.545 -2.506 -55.950 1.00 92.38 216 GLU A O 1
ATOM 1645 N N . GLN A 1 217 ? 22.566 -1.649 -57.758 1.00 94.75 217 GLN A N 1
ATOM 1646 C CA . GLN A 1 217 ? 22.462 -0.264 -57.292 1.00 94.75 217 GLN A CA 1
ATOM 1647 C C . GLN A 1 217 ? 21.034 0.252 -57.503 1.00 94.75 217 GLN A C 1
ATOM 1649 O O . GLN A 1 217 ? 20.491 0.183 -58.604 1.00 94.75 217 GLN A O 1
ATOM 1654 N N . VAL A 1 218 ? 20.434 0.792 -56.444 1.00 94.00 218 VAL A N 1
ATOM 1655 C CA . VAL A 1 218 ? 19.024 1.212 -56.421 1.00 94.00 218 VAL A CA 1
ATOM 1656 C C . VAL A 1 218 ? 18.844 2.712 -56.217 1.00 94.00 218 VAL A C 1
ATOM 1658 O O . VAL A 1 218 ? 17.786 3.238 -56.552 1.00 94.00 218 VAL A O 1
ATOM 1661 N N . ALA A 1 219 ? 19.857 3.396 -55.677 1.00 94.94 219 ALA A N 1
ATOM 1662 C CA . ALA A 1 219 ? 19.867 4.846 -55.526 1.00 94.94 219 ALA A CA 1
ATOM 1663 C C . ALA A 1 219 ? 21.299 5.401 -55.437 1.00 94.94 219 ALA A C 1
ATOM 1665 O O . ALA A 1 219 ? 22.264 4.676 -55.167 1.00 94.94 219 ALA A O 1
ATOM 1666 N N . TRP A 1 220 ? 21.421 6.711 -55.641 1.00 94.62 220 TRP A N 1
ATOM 1667 C CA . TRP A 1 220 ? 22.654 7.484 -55.512 1.00 94.62 220 TRP A CA 1
ATOM 1668 C C . TRP A 1 220 ? 22.381 8.775 -54.739 1.00 94.62 220 TRP A C 1
ATOM 1670 O O . TRP A 1 220 ? 21.362 9.423 -54.955 1.00 94.62 220 TRP A O 1
ATOM 1680 N N . CYS A 1 221 ? 23.303 9.153 -53.857 1.00 93.19 221 CYS A N 1
ATOM 1681 C CA . CYS A 1 221 ? 23.285 10.424 -53.144 1.00 93.19 221 CYS A CA 1
ATOM 1682 C C . CYS A 1 221 ? 24.661 11.084 -53.255 1.00 93.19 221 CYS A C 1
ATOM 1684 O O . CYS A 1 221 ? 25.624 10.634 -52.632 1.00 93.19 221 CYS A O 1
ATOM 1686 N N . GLY A 1 222 ? 24.755 12.161 -54.032 1.00 92.31 222 GLY A N 1
ATOM 1687 C CA . GLY A 1 222 ? 25.963 12.980 -54.116 1.00 92.31 222 GLY A CA 1
ATOM 1688 C C . GLY A 1 222 ? 26.096 13.939 -52.930 1.00 92.31 222 GLY A C 1
ATOM 1689 O O . GLY A 1 222 ? 25.114 14.510 -52.449 1.00 92.31 222 GLY A O 1
ATOM 1690 N N . LEU A 1 223 ? 27.326 14.167 -52.474 1.00 90.75 223 LEU A N 1
ATOM 1691 C CA . LEU A 1 223 ? 27.637 15.269 -51.570 1.00 90.75 223 LEU A CA 1
ATOM 1692 C C . LEU A 1 223 ? 27.591 16.597 -52.331 1.00 90.75 223 LEU A C 1
ATOM 1694 O O . LEU A 1 223 ? 27.951 16.677 -53.502 1.00 90.75 223 LEU A O 1
ATOM 1698 N N . ALA A 1 224 ? 27.213 17.674 -51.637 1.00 86.44 224 ALA A N 1
ATOM 1699 C CA . ALA A 1 224 ? 27.191 19.014 -52.229 1.00 86.44 224 ALA A CA 1
ATOM 1700 C C . ALA A 1 224 ? 28.568 19.446 -52.769 1.00 86.44 224 ALA A C 1
ATOM 1702 O O . ALA A 1 224 ? 28.643 20.201 -53.736 1.00 86.44 224 ALA A O 1
ATOM 1703 N N . GLN A 1 225 ? 29.646 18.986 -52.124 1.00 87.88 225 GLN A N 1
ATOM 1704 C CA . GLN A 1 225 ? 31.024 19.100 -52.597 1.00 87.88 225 GLN A CA 1
ATOM 1705 C C . GLN A 1 225 ? 31.808 17.848 -52.175 1.00 87.88 225 GLN A C 1
ATOM 1707 O O . GLN A 1 225 ? 31.565 17.348 -51.069 1.00 87.88 225 GLN A O 1
ATOM 1712 N N . PRO A 1 226 ? 32.762 17.367 -52.997 1.00 92.00 226 PRO A N 1
ATOM 1713 C CA . PRO A 1 226 ? 33.664 16.291 -52.606 1.00 92.00 226 PRO A CA 1
ATOM 1714 C C . PRO A 1 226 ? 34.419 16.612 -51.313 1.00 92.00 226 PRO A C 1
ATOM 1716 O O . PRO A 1 226 ? 34.940 17.716 -51.135 1.00 92.00 226 PRO A O 1
ATOM 1719 N N . VAL A 1 227 ? 34.510 15.635 -50.414 1.00 93.75 227 VAL A N 1
ATOM 1720 C CA . VAL A 1 227 ? 35.187 15.764 -49.120 1.00 93.75 227 VAL A CA 1
ATOM 1721 C C . VAL A 1 227 ? 36.484 14.968 -49.143 1.00 93.75 227 VAL A C 1
ATOM 1723 O O . VAL A 1 227 ? 36.475 13.741 -49.231 1.00 93.75 227 VAL A O 1
ATOM 1726 N N . THR A 1 228 ? 37.616 15.656 -49.011 1.00 95.25 228 THR A N 1
ATOM 1727 C CA . THR A 1 228 ? 38.919 15.002 -48.841 1.00 95.25 228 THR A CA 1
ATOM 1728 C C . THR A 1 228 ? 39.102 14.567 -47.390 1.00 95.25 228 THR A C 1
ATOM 1730 O O . THR A 1 228 ? 39.047 15.397 -46.482 1.00 95.25 228 THR A O 1
ATOM 1733 N N . ILE A 1 229 ? 39.349 13.274 -47.168 1.00 95.06 229 ILE A N 1
ATOM 1734 C CA . ILE A 1 229 ? 39.591 12.697 -45.840 1.00 95.06 229 ILE A CA 1
ATOM 1735 C C . ILE A 1 229 ? 41.004 12.123 -45.815 1.00 95.06 229 ILE A C 1
ATOM 1737 O O . ILE A 1 229 ? 41.360 11.288 -46.648 1.00 95.06 229 ILE A O 1
ATOM 1741 N N . MET A 1 230 ? 41.817 12.585 -44.866 1.00 95.94 230 MET A N 1
ATOM 1742 C CA . MET A 1 230 ? 43.198 12.132 -44.720 1.00 95.94 230 MET A CA 1
ATOM 1743 C C . MET A 1 230 ? 43.264 10.735 -44.097 1.00 95.94 230 MET A C 1
ATOM 1745 O O . MET A 1 230 ? 42.400 10.346 -43.308 1.00 95.94 230 MET A O 1
ATOM 1749 N N . ALA A 1 231 ? 44.333 10.000 -44.400 1.00 95.12 231 ALA A N 1
ATOM 1750 C CA . ALA A 1 231 ? 44.626 8.721 -43.763 1.00 95.12 231 ALA A CA 1
ATOM 1751 C C . ALA A 1 231 ? 44.582 8.846 -42.229 1.00 95.12 231 ALA A C 1
ATOM 1753 O O . ALA A 1 231 ? 45.224 9.716 -41.637 1.00 95.12 231 ALA A O 1
ATOM 1754 N N . GLY A 1 232 ? 43.806 7.984 -41.574 1.00 91.75 232 GLY A N 1
ATOM 1755 C CA . GLY A 1 232 ? 43.633 7.979 -40.123 1.00 91.75 232 GLY A CA 1
ATOM 1756 C C . GLY A 1 232 ? 42.740 9.093 -39.560 1.00 91.75 232 GLY A C 1
ATOM 1757 O O . GLY A 1 232 ? 42.507 9.100 -38.350 1.00 91.75 232 GLY A O 1
ATOM 1758 N N . GLN A 1 233 ? 42.205 9.997 -40.385 1.00 95.12 233 GLN A N 1
ATOM 1759 C CA . GLN A 1 233 ? 41.257 11.019 -39.944 1.00 95.12 233 GLN A CA 1
ATOM 1760 C C . GLN A 1 233 ? 39.873 10.402 -39.721 1.00 95.12 233 GLN A C 1
ATOM 1762 O O . GLN A 1 233 ? 39.306 9.773 -40.610 1.00 95.12 233 GLN A O 1
ATOM 1767 N N . THR A 1 234 ? 39.307 10.618 -38.536 1.00 94.31 234 THR A N 1
ATOM 1768 C CA . THR A 1 234 ? 37.933 10.211 -38.230 1.00 94.31 234 THR A CA 1
ATOM 1769 C C . THR A 1 234 ? 36.958 11.294 -38.681 1.00 94.31 234 THR A C 1
ATOM 1771 O O . THR A 1 234 ? 37.066 12.441 -38.243 1.00 94.31 234 THR A O 1
ATOM 1774 N N . VAL A 1 235 ? 35.979 10.931 -39.508 1.00 93.38 235 VAL A N 1
ATOM 1775 C CA . VAL A 1 235 ? 34.908 11.826 -39.966 1.00 93.38 235 VAL A CA 1
ATOM 1776 C C . VAL A 1 235 ? 33.557 11.244 -39.574 1.00 93.38 235 VAL A C 1
ATOM 1778 O O . VAL A 1 235 ? 33.289 10.066 -39.802 1.00 93.38 235 VAL A O 1
ATOM 1781 N N . ARG A 1 236 ? 32.701 12.078 -38.974 1.00 93.88 236 ARG A N 1
ATOM 1782 C CA . ARG A 1 236 ? 31.320 11.729 -38.628 1.00 93.88 236 ARG A CA 1
ATOM 1783 C C . ARG A 1 236 ? 30.367 12.316 -39.666 1.00 93.88 236 ARG A C 1
ATOM 1785 O O . ARG A 1 236 ? 30.265 13.532 -39.795 1.00 93.88 236 ARG A O 1
ATOM 1792 N N . LEU A 1 237 ? 29.653 11.438 -40.353 1.00 91.19 237 LEU A N 1
ATOM 1793 C CA . LEU A 1 237 ? 28.632 11.733 -41.347 1.00 91.19 237 LEU A CA 1
ATOM 1794 C C . LEU A 1 237 ? 27.271 11.696 -40.645 1.00 91.19 237 LEU A C 1
ATOM 1796 O O . LEU A 1 237 ? 26.700 10.632 -40.407 1.00 91.19 237 LEU A O 1
ATOM 1800 N N . ASP A 1 238 ? 26.781 12.866 -40.242 1.00 89.88 238 ASP A N 1
ATOM 1801 C CA . ASP A 1 238 ? 25.510 13.011 -39.529 1.00 89.88 238 ASP A CA 1
ATOM 1802 C C . ASP A 1 238 ? 24.469 13.640 -40.454 1.00 89.88 238 ASP A C 1
ATOM 1804 O O . ASP A 1 238 ? 24.664 14.751 -40.949 1.00 89.88 238 ASP A O 1
ATOM 1808 N N . ARG A 1 239 ? 23.373 12.920 -40.707 1.00 88.06 239 ARG A N 1
ATOM 1809 C CA . ARG A 1 239 ? 22.297 13.333 -41.626 1.00 88.06 239 ARG A CA 1
ATOM 1810 C C . ARG A 1 239 ? 22.739 13.626 -43.069 1.00 88.06 239 ARG A C 1
ATOM 1812 O O . ARG A 1 239 ? 22.090 14.414 -43.753 1.00 88.06 239 ARG A O 1
ATOM 1819 N N . GLN A 1 240 ? 23.833 13.014 -43.523 1.00 88.62 240 GLN A N 1
ATOM 1820 C CA . GLN A 1 240 ? 24.398 13.236 -44.863 1.00 88.62 240 GLN A CA 1
ATOM 1821 C C . GLN A 1 240 ? 24.029 12.153 -45.884 1.00 88.62 240 GLN A C 1
ATOM 1823 O O . GLN A 1 240 ? 24.047 12.430 -47.075 1.00 88.62 240 GLN A O 1
ATOM 1828 N N . ILE A 1 241 ? 23.677 10.945 -45.436 1.00 93.56 241 ILE A N 1
ATOM 1829 C CA . ILE A 1 241 ? 23.321 9.821 -46.314 1.00 93.56 241 ILE A CA 1
ATOM 1830 C C . ILE A 1 241 ? 21.804 9.848 -46.532 1.00 93.56 241 ILE A C 1
ATOM 1832 O O . ILE A 1 241 ? 21.052 9.303 -45.721 1.00 93.56 241 ILE A O 1
ATOM 1836 N N . VAL A 1 242 ? 21.360 10.549 -47.579 1.00 94.44 242 VAL A N 1
ATOM 1837 C CA . VAL A 1 242 ? 19.939 10.763 -47.906 1.00 94.44 242 VAL A CA 1
ATOM 1838 C C . VAL A 1 242 ? 19.690 10.407 -49.367 1.00 94.44 242 VAL A C 1
ATOM 1840 O O . VAL A 1 242 ? 20.176 11.113 -50.243 1.00 94.44 242 VAL A O 1
ATOM 1843 N N . PHE A 1 243 ? 18.925 9.348 -49.613 1.00 93.69 243 PHE A N 1
ATOM 1844 C CA . PHE A 1 243 ? 18.564 8.888 -50.958 1.00 93.69 243 PHE A CA 1
ATOM 1845 C C . PHE A 1 243 ? 17.175 9.368 -51.390 1.00 93.69 243 PHE A C 1
ATOM 1847 O O . PHE A 1 243 ? 16.317 9.587 -50.500 1.00 93.69 243 PHE A O 1
#